Protein AF-A0A962MF70-F1 (afdb_monomer_lite)

Radius of gyration: 20.22 Å; chains: 1; bounding box: 45×41×58 Å

pLDDT: mean 82.37, std 22.18, range [30.98, 98.94]

Foldseek 3Di:
DEEEQAAFEAEEAEDQDQAKEKWKAFAPQQQLQWEFEADPNDTYTYGHPDDDPDGGHDDHYDDDDGAAWDDDDDRTDIDGPDPDDDDDDDDDDPPPDPDPTHTIYMHMYYHQQDEYEYESYHEEYEHEHHPHEYEHEYAYEEYEYAEEEHYEYEYQEYYEYEYAEYHEEYHYYYQYAYEYEYNEYDYQEEEYEAQEHDEYAAEYEYQEYEYEYQYEDEYEAAYYNDDYHYYYNYYDYYYYNVD

Structure (mmCIF, N/CA/C/O backbone):
data_AF-A0A962MF70-F1
#
_entry.id   AF-A0A962MF70-F1
#
loop_
_atom_site.group_PDB
_atom_site.id
_atom_site.type_symbol
_atom_site.label_atom_id
_atom_site.label_alt_id
_atom_site.label_comp_id
_atom_site.label_asym_id
_atom_site.label_entity_id
_atom_site.label_seq_id
_atom_site.pdbx_PDB_ins_code
_atom_site.Cartn_x
_atom_site.Cartn_y
_atom_site.Cartn_z
_atom_site.occupancy
_atom_site.B_iso_or_equiv
_atom_site.auth_seq_id
_atom_site.auth_comp_id
_atom_site.auth_asym_id
_atom_site.auth_atom_id
_atom_site.pdbx_PDB_model_num
ATOM 1 N N . MET A 1 1 ? 2.421 -11.131 -9.258 1.00 88.06 1 MET A N 1
ATOM 2 C CA . MET A 1 1 ? 3.303 -10.199 -9.990 1.00 88.06 1 MET A CA 1
ATOM 3 C C . MET A 1 1 ? 4.124 -9.417 -8.982 1.00 88.06 1 MET A C 1
ATOM 5 O O . MET A 1 1 ? 3.576 -9.076 -7.942 1.00 88.06 1 MET A O 1
ATOM 9 N N . SER A 1 2 ? 5.393 -9.151 -9.287 1.00 93.56 2 SER A N 1
ATOM 10 C CA . SER A 1 2 ? 6.289 -8.301 -8.496 1.00 93.56 2 SER A CA 1
ATOM 11 C C . SER A 1 2 ? 6.665 -7.044 -9.284 1.00 93.56 2 SER A C 1
ATOM 13 O O . SER A 1 2 ? 6.947 -7.127 -10.482 1.00 93.56 2 SER A O 1
ATOM 15 N N . ILE A 1 3 ? 6.672 -5.892 -8.618 1.00 96.06 3 ILE A N 1
ATOM 16 C CA . ILE A 1 3 ? 7.161 -4.610 -9.131 1.00 96.06 3 ILE A CA 1
ATOM 17 C C . ILE A 1 3 ? 8.194 -4.082 -8.131 1.00 96.06 3 ILE A C 1
ATOM 19 O O . ILE A 1 3 ? 7.903 -3.955 -6.942 1.00 96.06 3 ILE A O 1
ATOM 23 N N . GLU A 1 4 ? 9.413 -3.810 -8.588 1.00 95.25 4 GLU A N 1
ATOM 24 C CA . GLU A 1 4 ? 10.580 -3.607 -7.720 1.00 95.25 4 GLU A CA 1
ATOM 25 C C . GLU A 1 4 ? 11.368 -2.350 -8.108 1.00 95.25 4 GLU A C 1
ATOM 27 O O . GLU A 1 4 ? 11.887 -2.234 -9.219 1.00 95.25 4 GLU A O 1
ATOM 32 N N . ASN A 1 5 ? 11.485 -1.412 -7.165 1.00 94.88 5 ASN A N 1
ATOM 33 C CA . ASN A 1 5 ? 12.192 -0.131 -7.292 1.00 94.88 5 ASN A CA 1
ATOM 34 C C . ASN A 1 5 ? 11.743 0.751 -8.469 1.00 94.88 5 ASN A C 1
ATOM 36 O O . ASN A 1 5 ? 12.492 1.626 -8.898 1.00 94.88 5 ASN A O 1
ATOM 40 N N . PHE A 1 6 ? 10.533 0.532 -8.989 1.00 94.25 6 PHE A N 1
ATOM 41 C CA . PHE A 1 6 ? 9.983 1.321 -10.087 1.00 94.25 6 PHE A CA 1
ATOM 42 C C . PHE A 1 6 ? 9.919 2.809 -9.706 1.00 94.25 6 PHE A C 1
ATOM 44 O O . PHE A 1 6 ? 9.463 3.150 -8.611 1.00 94.25 6 PHE A O 1
ATOM 51 N N . SER A 1 7 ? 10.389 3.675 -10.605 1.00 94.06 7 SER A N 1
ATOM 52 C CA . SER A 1 7 ? 10.440 5.125 -10.416 1.00 94.06 7 SER A CA 1
ATOM 53 C C . SER A 1 7 ? 9.731 5.822 -11.573 1.00 94.06 7 SER A C 1
ATOM 55 O O . SER A 1 7 ? 10.259 5.829 -12.683 1.00 94.06 7 SER A O 1
ATOM 57 N N . GLY A 1 8 ? 8.554 6.394 -11.316 1.00 93.75 8 GLY A N 1
ATOM 58 C CA . GLY A 1 8 ? 7.718 7.032 -12.335 1.00 93.75 8 GLY A CA 1
ATOM 59 C C . GLY A 1 8 ? 6.221 6.902 -12.045 1.00 93.75 8 GLY A C 1
ATOM 60 O O . GLY A 1 8 ? 5.804 6.962 -10.887 1.00 93.75 8 GLY A O 1
ATOM 61 N N . GLU A 1 9 ? 5.422 6.716 -13.093 1.00 95.88 9 GLU A N 1
ATOM 62 C CA . GLU A 1 9 ? 3.969 6.550 -13.017 1.00 95.88 9 GLU A CA 1
ATOM 63 C C . GLU A 1 9 ? 3.545 5.093 -13.231 1.00 95.88 9 GLU A C 1
ATOM 65 O O . GLU A 1 9 ? 4.026 4.409 -14.133 1.00 95.88 9 GLU A O 1
ATOM 70 N N . LEU A 1 10 ? 2.631 4.603 -12.397 1.00 97.00 10 LEU A N 1
ATOM 71 C CA . LEU A 1 10 ? 2.193 3.211 -12.397 1.00 97.00 10 LEU A CA 1
ATOM 72 C C . LEU A 1 10 ? 0.662 3.124 -12.389 1.00 97.00 10 LEU A C 1
ATOM 74 O O . LEU A 1 10 ? 0.027 3.350 -11.361 1.00 97.00 10 LEU A O 1
ATOM 78 N N . LEU A 1 11 ? 0.061 2.742 -13.514 1.00 97.31 11 LEU A N 1
ATOM 79 C CA . LEU A 1 11 ? -1.372 2.475 -13.616 1.00 97.31 11 LEU A CA 1
ATOM 80 C C . LEU A 1 11 ? -1.618 0.965 -13.624 1.00 97.31 11 LEU A C 1
ATOM 82 O O . LEU A 1 11 ? -1.195 0.265 -14.539 1.00 97.31 11 LEU A O 1
ATOM 86 N N . ILE A 1 12 ? -2.342 0.450 -12.632 1.00 96.88 12 ILE A N 1
ATOM 87 C CA . ILE A 1 12 ? -2.757 -0.956 -12.574 1.00 96.88 12 ILE A CA 1
ATOM 88 C C . ILE A 1 12 ? -4.277 -1.023 -12.638 1.00 96.88 12 ILE A C 1
ATOM 90 O O . ILE A 1 12 ? -4.969 -0.484 -11.781 1.00 96.88 12 ILE A O 1
ATOM 94 N N . THR A 1 13 ? -4.808 -1.749 -13.613 1.00 94.88 13 THR A N 1
ATOM 95 C CA . THR A 1 13 ? -6.243 -2.017 -13.765 1.00 94.88 13 THR A CA 1
ATOM 96 C C . THR A 1 13 ? -6.539 -3.504 -13.585 1.00 94.88 13 THR A C 1
ATOM 98 O O . THR A 1 13 ? -5.671 -4.368 -13.758 1.00 94.88 13 THR A O 1
ATOM 101 N N . SER A 1 14 ? -7.773 -3.826 -13.200 1.00 89.50 14 SER A N 1
ATOM 102 C CA . SER A 1 14 ? -8.272 -5.199 -13.210 1.00 89.50 14 SER A CA 1
ATOM 103 C C . SER A 1 14 ? -8.779 -5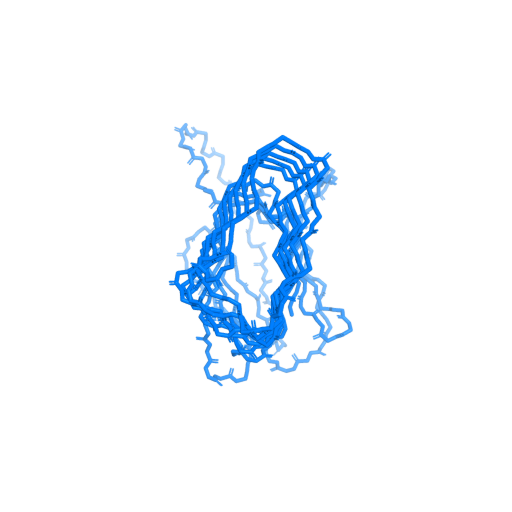.574 -14.607 1.00 89.50 14 SER A C 1
ATOM 105 O O . SER A 1 14 ? -9.400 -4.762 -15.287 1.00 89.50 14 SER A O 1
ATOM 107 N N . GLN A 1 15 ? -8.539 -6.816 -15.032 1.00 79.44 15 GLN A N 1
ATOM 108 C CA . GLN A 1 15 ? -9.203 -7.410 -16.200 1.00 79.44 15 GLN A CA 1
ATOM 109 C C . GLN A 1 15 ? -9.849 -8.758 -15.833 1.00 79.44 15 GLN A C 1
ATOM 111 O O . GLN A 1 15 ? -9.347 -9.430 -14.925 1.00 79.44 15 GLN A O 1
ATOM 116 N N . PRO A 1 16 ? -10.954 -9.157 -16.495 1.00 73.06 16 PRO A N 1
ATOM 117 C CA . PRO A 1 16 ? -11.577 -10.465 -16.286 1.00 73.06 16 PRO A CA 1
ATOM 118 C C . PRO A 1 16 ? -10.796 -11.600 -16.968 1.00 73.06 16 PRO A C 1
ATOM 120 O O . PRO A 1 16 ? -10.804 -12.726 -16.480 1.00 73.06 16 PRO A O 1
ATOM 123 N N . GLU A 1 17 ? -10.100 -11.293 -18.066 1.00 72.00 17 GLU A N 1
ATOM 124 C CA . GLU A 1 17 ? -9.380 -12.268 -18.889 1.00 72.00 17 GLU A CA 1
ATOM 125 C C . GLU A 1 17 ? -8.141 -12.864 -18.191 1.00 72.00 17 GLU A C 1
ATOM 127 O O . GLU A 1 17 ? -7.423 -12.153 -17.472 1.00 72.00 17 GLU A O 1
ATOM 132 N N . PRO A 1 18 ? -7.815 -14.147 -18.443 1.00 63.69 18 PRO A N 1
ATOM 133 C CA . PRO A 1 18 ? -6.605 -14.774 -17.935 1.00 63.69 18 PRO A CA 1
ATOM 134 C C . PRO A 1 18 ? -5.365 -14.257 -18.677 1.00 63.69 18 PRO A C 1
ATOM 136 O O . PRO A 1 18 ? -5.016 -14.710 -19.765 1.00 63.69 18 PRO A O 1
ATOM 139 N N . GLY A 1 19 ? -4.645 -13.328 -18.053 1.00 70.88 19 GLY A N 1
ATOM 140 C CA . GLY A 1 19 ? -3.320 -12.922 -18.511 1.00 70.88 19 GLY A CA 1
ATOM 141 C C . GLY A 1 19 ? -2.836 -11.620 -17.901 1.00 70.88 19 GLY A C 1
ATOM 142 O O . GLY A 1 19 ? -3.568 -10.937 -17.188 1.00 70.88 19 GLY A O 1
ATOM 143 N N . ILE A 1 20 ? -1.587 -11.271 -18.192 1.00 79.50 20 ILE A N 1
ATOM 144 C CA . ILE A 1 20 ? -0.999 -9.979 -17.835 1.00 79.50 20 ILE A CA 1
ATOM 145 C C . ILE A 1 20 ? -0.746 -9.207 -19.125 1.00 79.50 20 ILE A C 1
ATOM 147 O O . ILE A 1 20 ? -0.134 -9.735 -20.055 1.00 79.50 20 ILE A O 1
ATOM 151 N N . ARG A 1 21 ? -1.206 -7.956 -19.167 1.00 77.12 21 ARG A N 1
ATOM 152 C CA . ARG A 1 21 ? -0.827 -6.981 -20.198 1.00 77.12 21 ARG A CA 1
ATOM 153 C C . ARG A 1 21 ? 0.052 -5.926 -19.540 1.00 77.12 21 ARG A C 1
ATOM 155 O O . ARG A 1 21 ? -0.249 -5.505 -18.424 1.00 77.12 21 ARG A O 1
ATOM 162 N N . LEU A 1 22 ? 1.113 -5.524 -20.231 1.00 79.94 22 LEU A N 1
ATOM 163 C CA . LEU A 1 22 ? 2.048 -4.484 -19.812 1.00 79.94 22 LEU A CA 1
ATOM 164 C C . LEU A 1 22 ? 2.359 -3.587 -21.015 1.00 79.94 22 LEU A C 1
ATOM 166 O O . LEU A 1 22 ? 2.759 -4.082 -22.071 1.00 79.94 22 LEU A O 1
ATOM 170 N N . LYS A 1 23 ? 2.203 -2.279 -20.831 1.00 77.00 23 LYS A N 1
ATOM 171 C CA . LYS A 1 23 ? 2.704 -1.221 -21.711 1.00 77.00 23 LYS A CA 1
ATOM 172 C C . LYS A 1 23 ? 3.677 -0.368 -20.897 1.00 77.00 23 LYS A C 1
ATOM 174 O O . LYS A 1 23 ? 3.419 -0.080 -19.731 1.00 77.00 23 LYS A O 1
ATOM 179 N N . LEU A 1 24 ? 4.799 -0.007 -21.511 1.00 77.12 24 LEU A N 1
ATOM 180 C CA . LEU A 1 24 ? 5.844 0.823 -20.918 1.00 77.12 24 LEU A CA 1
ATOM 181 C C . LEU A 1 24 ? 6.135 1.981 -21.863 1.00 77.12 24 LEU A C 1
ATOM 183 O O . LEU A 1 24 ? 6.379 1.743 -23.043 1.00 77.12 24 LEU A O 1
ATOM 187 N N . THR A 1 25 ? 6.145 3.203 -21.346 1.00 74.88 25 THR A N 1
ATOM 188 C CA . THR A 1 25 ? 6.426 4.421 -22.115 1.00 74.88 25 THR A CA 1
ATOM 189 C C . THR A 1 25 ? 7.437 5.266 -21.347 1.00 74.88 25 THR A C 1
ATOM 191 O O . THR A 1 25 ? 7.315 5.426 -20.139 1.00 74.88 25 THR A O 1
ATOM 194 N N . GLY A 1 26 ? 8.463 5.770 -22.028 1.00 69.88 26 GLY A N 1
ATOM 195 C CA . GLY A 1 26 ? 9.535 6.564 -21.428 1.00 69.88 26 GLY A CA 1
ATOM 196 C C . GLY A 1 26 ? 10.730 6.673 -22.372 1.00 69.88 26 GLY A C 1
ATOM 197 O O . GLY A 1 26 ? 10.753 6.050 -23.434 1.00 69.88 26 GLY A O 1
ATOM 198 N N . SER A 1 27 ? 11.745 7.444 -21.989 1.00 68.81 27 SER A N 1
ATOM 199 C CA . SER A 1 27 ? 12.993 7.534 -22.752 1.00 68.81 27 SER A CA 1
ATOM 200 C C . SER A 1 27 ? 13.687 6.172 -22.859 1.00 68.81 27 SER A C 1
ATOM 202 O O . SER A 1 27 ? 13.629 5.343 -21.945 1.00 68.81 27 SER A O 1
ATOM 204 N N . LYS A 1 28 ? 14.447 5.972 -23.944 1.00 63.72 28 LYS A N 1
ATOM 205 C CA . LYS A 1 28 ? 15.257 4.762 -24.147 1.00 63.72 28 LYS A CA 1
ATOM 206 C C . LYS A 1 28 ? 16.103 4.409 -22.915 1.00 63.72 28 LYS A C 1
ATOM 208 O O . LYS A 1 28 ? 16.149 3.249 -22.533 1.00 63.72 28 LYS A O 1
ATOM 213 N N . ARG A 1 29 ? 16.713 5.403 -22.258 1.00 66.12 29 ARG A N 1
ATOM 214 C CA . ARG A 1 29 ? 17.541 5.203 -21.057 1.00 66.12 29 ARG A CA 1
ATOM 215 C C . ARG A 1 29 ? 16.745 4.580 -19.903 1.00 66.12 29 ARG A C 1
ATOM 217 O O . ARG A 1 29 ? 17.220 3.628 -19.301 1.00 66.12 29 ARG A O 1
ATOM 224 N N . GLN A 1 30 ? 15.534 5.078 -19.632 1.00 72.94 30 GLN A N 1
ATOM 225 C CA . GLN A 1 30 ? 14.655 4.515 -18.598 1.00 72.94 30 GLN A CA 1
ATOM 226 C C . GLN A 1 30 ? 14.202 3.086 -18.952 1.00 72.94 30 GLN A C 1
ATOM 228 O O . GLN A 1 30 ? 14.078 2.257 -18.056 1.00 72.94 30 GLN A O 1
ATOM 233 N N . LEU A 1 31 ? 13.976 2.787 -20.238 1.00 73.81 31 LEU A N 1
ATOM 234 C CA . LEU A 1 31 ? 13.581 1.452 -20.713 1.00 73.81 31 LEU A CA 1
ATOM 235 C C . LEU A 1 31 ? 14.749 0.444 -20.739 1.00 73.81 31 LEU A C 1
ATOM 237 O O . LEU A 1 31 ? 14.541 -0.739 -20.468 1.00 73.81 31 LEU A O 1
ATOM 241 N N . ASP A 1 32 ? 15.974 0.887 -21.033 1.00 67.50 32 ASP A N 1
ATOM 242 C CA . ASP A 1 32 ? 17.194 0.066 -20.961 1.00 67.50 32 ASP A CA 1
ATOM 243 C C . ASP A 1 32 ? 17.538 -0.329 -19.513 1.00 67.50 32 ASP A C 1
ATOM 245 O O . ASP A 1 32 ? 18.072 -1.414 -19.280 1.00 67.50 32 ASP A O 1
ATOM 249 N N . ASP A 1 33 ? 17.184 0.518 -18.541 1.00 74.50 33 ASP A N 1
ATOM 250 C CA . ASP A 1 33 ? 17.391 0.283 -17.108 1.00 74.50 33 ASP A CA 1
ATOM 251 C C . ASP A 1 33 ? 16.294 -0.630 -16.478 1.00 74.50 33 ASP A C 1
ATOM 253 O O . ASP A 1 33 ? 16.304 -0.866 -15.266 1.00 74.50 33 ASP A O 1
ATOM 257 N N . LEU A 1 34 ? 15.356 -1.186 -17.268 1.00 75.69 34 LEU A N 1
ATOM 258 C CA . LEU A 1 34 ? 14.336 -2.149 -16.814 1.00 75.69 34 LEU A CA 1
ATOM 259 C C . LEU A 1 34 ? 14.719 -3.618 -17.081 1.00 75.69 34 LEU A C 1
ATOM 261 O O . LEU A 1 34 ? 14.954 -4.038 -18.215 1.00 75.69 34 LEU A O 1
ATOM 265 N N . ASP A 1 35 ? 14.648 -4.438 -16.031 1.00 75.69 35 ASP A N 1
ATOM 266 C CA . ASP A 1 35 ? 14.603 -5.898 -16.116 1.00 75.69 35 ASP A CA 1
ATOM 267 C C . ASP A 1 35 ? 13.143 -6.378 -16.101 1.00 75.69 35 ASP A C 1
ATOM 269 O O . ASP A 1 35 ? 12.397 -6.110 -15.152 1.00 75.69 35 ASP A O 1
ATOM 273 N N . ILE A 1 36 ? 12.753 -7.171 -17.103 1.00 77.19 36 ILE A N 1
ATOM 274 C CA . ILE A 1 36 ? 11.454 -7.858 -17.141 1.00 77.19 36 ILE A CA 1
ATOM 275 C C . ILE A 1 36 ? 11.725 -9.357 -17.212 1.00 77.19 36 ILE A C 1
ATOM 277 O O . ILE A 1 36 ? 12.242 -9.860 -18.210 1.00 77.19 36 ILE A O 1
ATOM 281 N N . THR A 1 37 ? 11.419 -10.087 -16.136 1.00 69.69 37 THR A N 1
ATOM 282 C CA . THR A 1 37 ? 11.734 -11.525 -16.050 1.00 69.69 37 THR A CA 1
ATOM 283 C C . THR A 1 37 ? 10.602 -12.316 -15.415 1.00 69.69 37 THR A C 1
ATOM 285 O O . THR A 1 37 ? 9.934 -11.822 -14.512 1.00 69.69 37 THR A O 1
ATOM 288 N N . THR A 1 38 ? 10.406 -13.562 -15.849 1.00 70.94 38 THR A N 1
ATOM 289 C CA . THR A 1 38 ? 9.501 -14.500 -15.164 1.00 70.94 38 THR A CA 1
ATOM 290 C C . THR A 1 38 ? 10.323 -15.485 -14.341 1.00 70.94 38 THR A C 1
ATOM 292 O O . THR A 1 38 ? 11.246 -16.104 -14.867 1.00 70.94 38 THR A O 1
ATOM 295 N N . ARG A 1 39 ? 10.011 -15.625 -13.048 1.00 68.50 39 ARG A N 1
ATOM 296 C CA . ARG A 1 39 ? 10.687 -16.541 -12.115 1.00 68.50 39 ARG A CA 1
ATOM 297 C C . ARG A 1 39 ? 9.641 -17.191 -11.218 1.00 68.50 39 ARG A C 1
ATOM 299 O O . ARG A 1 39 ? 8.782 -16.496 -10.694 1.00 68.50 39 ARG A O 1
ATOM 306 N N . ASN A 1 40 ? 9.687 -18.513 -11.051 1.00 72.38 40 ASN A N 1
ATOM 307 C CA . ASN A 1 40 ? 8.765 -19.267 -10.183 1.00 72.38 40 ASN A CA 1
ATOM 308 C C . ASN A 1 40 ? 7.267 -18.944 -10.422 1.00 72.38 40 ASN A C 1
ATOM 310 O O . ASN A 1 40 ? 6.492 -18.824 -9.478 1.00 72.38 40 ASN A O 1
ATOM 314 N N . GLY A 1 41 ? 6.861 -18.741 -11.683 1.00 69.88 41 GLY A N 1
ATOM 315 C CA . GLY A 1 41 ? 5.487 -18.359 -12.053 1.00 69.88 41 GLY A CA 1
ATOM 316 C C . GLY A 1 41 ? 5.110 -16.892 -11.786 1.00 69.88 41 GLY A C 1
ATOM 317 O O . GLY A 1 41 ? 3.984 -16.487 -12.068 1.00 69.88 41 GLY A O 1
ATOM 318 N N . VAL A 1 42 ? 6.034 -16.072 -11.281 1.00 76.00 42 VAL A N 1
ATOM 319 C CA . VAL A 1 42 ? 5.843 -14.639 -11.030 1.00 76.00 42 VAL A CA 1
ATOM 320 C C . VAL A 1 42 ? 6.517 -13.826 -12.133 1.00 76.00 42 VAL A C 1
ATOM 322 O O . VAL A 1 42 ? 7.710 -13.975 -12.386 1.00 76.00 42 VAL A O 1
ATOM 325 N N . LEU A 1 43 ? 5.763 -12.926 -12.771 1.00 82.12 43 LEU A N 1
ATOM 326 C CA . LEU A 1 43 ? 6.333 -11.844 -13.575 1.00 82.12 43 LEU A CA 1
ATOM 327 C C . LEU A 1 43 ? 6.910 -10.771 -12.641 1.00 82.12 43 LEU A C 1
ATOM 329 O O . LEU A 1 43 ? 6.187 -10.273 -11.773 1.00 82.12 43 LEU A O 1
ATOM 333 N N . HIS A 1 44 ? 8.178 -10.419 -12.840 1.00 82.88 44 HIS A N 1
ATOM 334 C CA . HIS A 1 44 ? 8.890 -9.330 -12.173 1.00 82.88 44 HIS A CA 1
ATOM 335 C C . HIS A 1 44 ? 9.141 -8.190 -13.165 1.00 82.88 44 HIS A C 1
ATOM 337 O O . HIS A 1 44 ? 9.719 -8.423 -14.229 1.00 82.88 44 HIS A O 1
ATOM 343 N N . LEU A 1 45 ? 8.757 -6.970 -12.785 1.00 87.88 45 LEU A N 1
ATOM 344 C CA . LEU A 1 45 ? 9.163 -5.710 -13.412 1.00 87.88 45 LEU A CA 1
ATOM 345 C C . LEU A 1 45 ? 10.085 -4.978 -12.431 1.00 87.88 45 LEU A C 1
ATOM 347 O O . LEU A 1 45 ? 9.638 -4.591 -11.351 1.00 87.88 45 LEU A O 1
ATOM 351 N N . ARG A 1 46 ? 11.363 -4.800 -12.770 1.00 86.56 46 ARG A N 1
ATOM 352 C CA . ARG A 1 46 ? 12.362 -4.249 -11.845 1.00 86.56 46 ARG A CA 1
ATOM 353 C C . ARG A 1 46 ? 13.219 -3.176 -12.499 1.00 86.56 46 ARG A C 1
ATOM 355 O O . ARG A 1 46 ? 13.792 -3.414 -13.554 1.00 86.56 46 ARG A O 1
ATOM 362 N N . MET A 1 47 ? 13.389 -2.041 -11.827 1.00 85.19 47 MET A N 1
ATOM 363 C CA . MET A 1 47 ? 14.362 -1.022 -12.232 1.00 85.19 47 MET A CA 1
ATOM 364 C C . MET A 1 47 ? 15.754 -1.344 -11.670 1.00 85.19 47 MET A C 1
ATOM 366 O O . MET A 1 47 ? 15.913 -1.578 -10.466 1.00 85.19 47 MET A O 1
ATOM 370 N N . GLN A 1 48 ? 16.771 -1.359 -12.531 1.00 78.06 48 GLN A N 1
ATOM 371 C CA . GLN A 1 48 ? 18.164 -1.552 -12.139 1.00 78.06 48 GLN A CA 1
ATOM 372 C C . GLN A 1 48 ? 18.670 -0.324 -11.364 1.00 78.06 48 GLN A C 1
ATOM 374 O O . GLN A 1 48 ? 18.556 0.806 -11.821 1.00 78.06 48 GLN A O 1
ATOM 379 N N . GLN A 1 49 ? 19.245 -0.537 -10.176 1.00 66.06 49 GLN A N 1
ATOM 380 C CA . GLN A 1 49 ? 19.762 0.553 -9.327 1.00 66.06 49 GLN A CA 1
ATOM 381 C C . GLN A 1 49 ? 21.200 0.982 -9.680 1.00 66.06 49 GLN A C 1
ATOM 383 O O . GLN A 1 49 ? 21.650 2.015 -9.207 1.00 66.06 49 GLN A O 1
ATOM 388 N N . ASN A 1 50 ? 21.916 0.187 -10.483 1.00 62.34 50 ASN A N 1
ATOM 389 C CA . ASN A 1 50 ? 23.260 0.470 -10.999 1.00 62.34 50 ASN A CA 1
ATOM 390 C C . ASN A 1 50 ? 23.411 -0.204 -12.379 1.00 62.34 50 ASN A C 1
ATOM 392 O O . ASN A 1 50 ? 23.987 -1.294 -12.465 1.00 62.34 50 ASN A O 1
ATOM 396 N N . PRO A 1 51 ? 22.849 0.376 -13.454 1.00 54.72 51 PRO A N 1
ATOM 397 C CA . PRO A 1 51 ? 23.088 -0.111 -14.807 1.00 54.72 51 PRO A CA 1
ATOM 398 C C . PRO A 1 51 ? 24.574 0.056 -15.150 1.00 54.72 51 PRO A C 1
ATOM 400 O O . PRO A 1 51 ? 25.152 1.131 -14.982 1.00 54.72 51 PRO A O 1
ATOM 403 N N . GLY A 1 52 ? 25.211 -1.025 -15.603 1.00 53.62 52 GLY A N 1
ATOM 404 C CA . GLY A 1 52 ? 26.614 -0.992 -16.022 1.00 53.62 52 GLY A CA 1
ATOM 405 C C . GLY A 1 52 ? 26.830 -0.166 -17.296 1.00 53.62 52 GLY A C 1
ATOM 406 O O . GLY A 1 52 ? 25.889 0.312 -17.925 1.00 53.62 52 GLY A O 1
ATOM 407 N N . THR A 1 53 ? 28.085 -0.056 -17.735 1.00 50.00 53 THR A N 1
ATOM 408 C CA . THR A 1 53 ? 28.456 0.683 -18.961 1.00 50.00 53 THR A CA 1
ATOM 409 C C . THR A 1 53 ? 27.824 0.126 -20.243 1.00 50.00 53 THR A C 1
ATOM 411 O O . THR A 1 53 ? 27.752 0.835 -21.242 1.00 50.00 53 THR A O 1
ATOM 414 N N . SER A 1 54 ? 27.336 -1.118 -20.217 1.00 49.69 54 SER A N 1
ATOM 415 C CA . SER A 1 54 ? 26.530 -1.719 -21.281 1.00 49.69 54 SER A CA 1
ATOM 416 C C . SER A 1 54 ? 25.057 -1.760 -20.865 1.00 49.69 54 SER A C 1
ATOM 418 O O . SER A 1 54 ? 24.632 -2.639 -20.109 1.00 49.69 54 SER A O 1
ATOM 420 N N . ARG A 1 55 ? 24.298 -0.772 -21.353 1.00 52.28 55 ARG A N 1
ATOM 421 C CA . ARG A 1 55 ? 22.844 -0.658 -21.201 1.00 52.28 55 ARG A CA 1
ATOM 422 C C . ARG A 1 55 ? 22.135 -1.384 -22.341 1.00 52.28 55 ARG A C 1
ATOM 424 O O . ARG A 1 55 ? 22.384 -1.105 -23.510 1.00 52.28 55 ARG A O 1
ATOM 431 N N . SER A 1 56 ? 21.267 -2.318 -21.979 1.00 51.94 56 SER A N 1
ATOM 432 C CA . SER A 1 56 ? 20.370 -3.032 -22.884 1.00 51.94 56 SER A CA 1
ATOM 433 C C . SER A 1 56 ? 19.241 -3.600 -22.036 1.00 51.94 56 SER A C 1
ATOM 435 O O . SER A 1 56 ? 19.528 -4.321 -21.075 1.00 51.94 56 SER A O 1
ATOM 437 N N . THR A 1 57 ? 17.983 -3.308 -22.387 1.00 49.41 57 THR A N 1
ATOM 438 C CA . THR A 1 57 ? 16.816 -3.932 -21.741 1.00 49.41 57 THR A CA 1
ATOM 439 C C . THR A 1 57 ? 16.975 -5.456 -21.736 1.00 49.41 57 THR A C 1
ATOM 441 O O . THR A 1 57 ? 17.011 -6.097 -22.790 1.00 49.41 57 THR A O 1
ATOM 444 N N . ARG A 1 58 ? 17.046 -6.070 -20.549 1.00 48.47 58 ARG A N 1
ATOM 445 C CA . ARG A 1 58 ? 17.169 -7.528 -20.410 1.00 48.47 58 ARG A CA 1
ATOM 446 C C . ARG A 1 58 ? 15.805 -8.158 -20.175 1.00 48.47 58 ARG A C 1
ATOM 448 O O . ARG A 1 58 ? 15.326 -8.242 -19.043 1.00 48.47 58 ARG A O 1
ATOM 455 N N . ILE A 1 59 ? 15.207 -8.666 -21.251 1.00 50.62 59 ILE A N 1
ATOM 456 C CA . ILE A 1 59 ? 14.035 -9.537 -21.155 1.00 50.62 59 ILE A CA 1
ATOM 457 C C . ILE A 1 59 ? 14.474 -11.005 -21.117 1.00 50.62 59 ILE A C 1
ATOM 459 O O . ILE A 1 59 ? 14.682 -11.636 -22.151 1.00 50.62 59 ILE A O 1
ATOM 463 N N . ASN A 1 60 ? 14.542 -11.573 -19.912 1.00 42.72 60 ASN A N 1
ATOM 464 C CA . ASN A 1 60 ? 14.748 -13.010 -19.719 1.00 42.72 60 ASN A CA 1
ATOM 465 C C . ASN A 1 60 ? 13.397 -13.671 -19.420 1.00 42.72 60 ASN A C 1
ATOM 467 O O . ASN A 1 60 ? 12.981 -13.762 -18.260 1.00 42.72 60 ASN A O 1
ATOM 471 N N . THR A 1 61 ? 12.705 -14.125 -20.468 1.00 43.72 61 THR A N 1
ATOM 472 C CA . THR A 1 61 ? 11.414 -14.814 -20.330 1.00 43.72 61 THR A CA 1
ATOM 473 C C . THR A 1 61 ? 11.541 -16.311 -20.580 1.00 43.72 61 THR A C 1
ATOM 475 O O . THR A 1 61 ? 11.974 -16.731 -21.649 1.00 43.72 61 THR A O 1
ATOM 478 N N . LEU A 1 62 ? 11.084 -17.106 -19.611 1.00 37.62 62 LEU A N 1
ATOM 479 C CA . LEU A 1 62 ? 10.831 -18.536 -19.760 1.00 37.62 62 LEU A CA 1
ATOM 480 C C . LEU A 1 62 ? 9.331 -18.814 -19.566 1.00 37.62 62 LEU A C 1
ATOM 482 O O . LEU A 1 62 ? 8.673 -18.222 -18.714 1.00 37.62 62 LEU A O 1
ATOM 486 N N . THR A 1 63 ? 8.827 -19.683 -20.435 1.00 40.75 63 THR A N 1
ATOM 487 C CA . THR A 1 63 ? 7.433 -20.051 -20.743 1.00 40.75 63 THR A CA 1
ATOM 488 C C . THR A 1 63 ? 6.404 -20.055 -19.599 1.00 40.75 63 THR A C 1
ATOM 490 O O . THR A 1 63 ? 6.496 -20.882 -18.693 1.00 40.75 63 THR A O 1
ATOM 493 N N . ASN A 1 64 ? 5.318 -19.281 -19.757 1.00 35.69 64 ASN A N 1
ATOM 494 C CA . ASN A 1 64 ? 3.944 -19.794 -19.607 1.00 35.69 64 ASN A CA 1
ATOM 495 C C . ASN A 1 64 ? 2.925 -18.902 -20.360 1.00 35.69 64 ASN A C 1
ATOM 497 O O . ASN A 1 64 ? 3.162 -17.710 -20.547 1.00 35.69 64 ASN A O 1
ATOM 501 N N . SER A 1 65 ? 1.804 -19.476 -20.800 1.00 37.25 65 SER A N 1
ATOM 502 C CA . SER A 1 65 ? 1.047 -19.071 -22.005 1.00 37.25 65 SER A CA 1
ATOM 503 C C . SER A 1 65 ? 0.282 -17.731 -22.000 1.00 37.25 65 SER A C 1
ATOM 505 O O . SER A 1 65 ? -0.465 -17.480 -22.945 1.00 37.25 65 SER A O 1
ATOM 507 N N . SER A 1 66 ? 0.402 -16.877 -20.978 1.00 43.75 66 SER A N 1
ATOM 508 C CA . SER A 1 66 ? -0.606 -15.839 -20.661 1.00 43.75 66 SER A CA 1
ATOM 509 C C . SER A 1 66 ? -0.110 -14.381 -20.709 1.00 43.75 66 SER A C 1
ATOM 511 O O . SER A 1 66 ? -0.653 -13.529 -19.999 1.00 43.75 66 SER A O 1
ATOM 513 N N . VAL A 1 67 ? 0.924 -14.064 -21.501 1.00 44.25 67 VAL A N 1
ATOM 514 C CA . VAL A 1 67 ? 1.528 -12.715 -21.529 1.00 44.25 67 VAL A CA 1
ATOM 515 C C . VAL A 1 67 ? 1.531 -12.107 -22.939 1.00 44.25 67 VAL A C 1
ATOM 517 O O . VAL A 1 67 ? 2.430 -12.318 -23.751 1.00 44.25 67 VAL A O 1
ATOM 520 N N . MET A 1 68 ? 0.507 -11.298 -23.218 1.00 41.22 68 MET A N 1
ATOM 521 C CA . MET A 1 68 ? 0.373 -10.536 -24.464 1.00 41.22 68 MET A CA 1
ATOM 522 C C . MET A 1 68 ? 0.965 -9.127 -24.331 1.00 41.22 68 MET A C 1
ATOM 524 O O . MET A 1 68 ? 0.845 -8.479 -23.292 1.00 41.22 68 MET A O 1
ATOM 528 N N . ALA A 1 69 ? 1.518 -8.621 -25.429 1.00 45.50 69 ALA A N 1
ATOM 529 C CA . ALA A 1 69 ? 1.933 -7.233 -25.606 1.00 45.50 69 ALA A CA 1
ATOM 530 C C . ALA A 1 69 ? 1.688 -6.804 -27.063 1.00 45.50 69 ALA A C 1
ATOM 532 O O . ALA A 1 69 ? 1.435 -7.650 -27.917 1.00 45.50 69 ALA A O 1
ATOM 533 N N . PHE A 1 70 ? 1.754 -5.502 -27.336 1.00 37.66 70 PHE A N 1
ATOM 534 C CA . PHE A 1 70 ? 1.331 -4.894 -28.604 1.00 37.66 70 PHE A CA 1
ATOM 535 C C . PHE A 1 70 ? 2.220 -3.702 -28.916 1.00 37.66 70 PHE A C 1
ATOM 537 O O . PHE A 1 70 ? 2.285 -2.833 -28.062 1.00 37.66 70 PHE A O 1
ATOM 544 N N . ALA A 1 71 ? 2.856 -3.623 -30.087 1.00 35.72 71 ALA A N 1
ATOM 545 C CA . ALA A 1 71 ? 3.643 -2.448 -30.471 1.00 35.72 71 ALA A CA 1
ATOM 546 C C . ALA A 1 71 ? 2.829 -1.426 -31.282 1.00 35.72 71 ALA A C 1
ATOM 548 O O . ALA A 1 71 ? 2.082 -1.814 -32.179 1.00 35.72 71 ALA A O 1
ATOM 549 N N . SER A 1 72 ? 3.018 -0.129 -31.012 1.00 32.44 72 SER A N 1
ATOM 550 C CA . SER A 1 72 ? 2.515 0.971 -31.851 1.00 32.44 72 SER A CA 1
ATOM 551 C C . SER A 1 72 ? 3.577 2.057 -32.055 1.00 32.44 72 SER A C 1
ATOM 553 O O . SER A 1 72 ? 4.337 2.356 -31.139 1.00 32.44 72 SER A O 1
ATOM 555 N N . ASN A 1 73 ? 3.621 2.644 -33.255 1.00 30.98 73 ASN A N 1
ATOM 556 C CA . ASN A 1 73 ? 4.672 3.576 -33.683 1.00 30.98 73 ASN A CA 1
ATOM 557 C C . ASN A 1 73 ? 4.785 4.838 -32.808 1.00 30.98 73 ASN A C 1
ATOM 559 O O . ASN A 1 73 ? 3.799 5.540 -32.599 1.00 30.98 73 ASN A O 1
ATOM 563 N N . GLY A 1 74 ? 6.023 5.168 -32.420 1.00 35.50 74 GLY A N 1
ATOM 564 C CA . GLY A 1 74 ? 6.394 6.389 -31.693 1.00 35.50 74 GLY A CA 1
ATOM 565 C C . GLY A 1 74 ? 6.988 6.085 -30.316 1.00 35.50 74 GLY A C 1
ATOM 566 O O . GLY A 1 74 ? 6.253 5.734 -29.401 1.00 35.50 74 GLY A O 1
ATOM 567 N N . SER A 1 75 ? 8.317 6.205 -30.184 1.00 40.09 75 SER A N 1
ATOM 568 C CA . SER A 1 75 ? 9.122 6.151 -28.938 1.00 40.09 75 SER A CA 1
ATOM 569 C C . SER A 1 75 ? 8.835 5.035 -27.912 1.00 40.09 75 SER A C 1
ATOM 571 O O . SER A 1 75 ? 9.311 5.117 -26.782 1.00 40.09 75 SER A O 1
ATOM 573 N N . THR A 1 76 ? 8.095 3.983 -28.274 1.00 39.75 76 THR A N 1
ATOM 574 C CA . THR A 1 76 ? 7.550 3.003 -27.322 1.00 39.75 76 THR A CA 1
ATOM 575 C C . THR A 1 76 ? 7.950 1.575 -27.704 1.00 39.75 76 THR A C 1
ATOM 577 O O . THR A 1 76 ? 7.690 1.122 -28.819 1.00 39.75 76 THR A O 1
ATOM 580 N N . THR A 1 77 ? 8.567 0.845 -26.769 1.00 40.94 77 THR A N 1
ATOM 581 C CA . THR A 1 77 ? 8.952 -0.571 -26.927 1.00 40.94 77 THR A CA 1
ATOM 582 C C . THR A 1 77 ? 7.899 -1.478 -26.288 1.00 40.94 77 THR A C 1
ATOM 584 O O . THR A 1 77 ? 7.421 -1.196 -25.192 1.00 40.94 77 THR A O 1
ATOM 587 N N . HIS A 1 78 ? 7.563 -2.603 -26.926 1.00 40.88 78 HIS A N 1
ATOM 588 C CA . HIS A 1 78 ? 6.562 -3.553 -26.422 1.00 40.88 78 HIS A CA 1
ATOM 589 C C . HIS A 1 78 ? 6.976 -5.026 -26.688 1.00 40.88 78 HIS A C 1
ATOM 591 O O . HIS A 1 78 ? 7.816 -5.255 -27.545 1.00 40.88 78 HIS A O 1
ATOM 597 N N . LEU A 1 79 ? 6.386 -5.990 -25.949 1.00 45.31 79 LEU A N 1
ATOM 598 C CA . LEU A 1 79 ? 6.771 -7.419 -25.731 1.00 45.31 79 LEU A CA 1
ATOM 599 C C . LEU A 1 79 ? 7.256 -8.275 -26.934 1.00 45.31 79 LEU A C 1
ATOM 601 O O . LEU A 1 79 ? 8.333 -8.036 -27.448 1.00 45.31 79 LEU A O 1
ATOM 605 N N . ILE A 1 80 ? 6.663 -9.408 -27.344 1.00 43.94 80 ILE A N 1
ATOM 606 C CA . ILE A 1 80 ? 5.470 -10.188 -26.933 1.00 43.94 80 ILE A CA 1
ATOM 607 C C . ILE A 1 80 ? 5.937 -11.573 -26.424 1.00 43.94 80 ILE A C 1
ATOM 609 O O . ILE A 1 80 ? 6.995 -12.051 -26.832 1.00 43.94 80 ILE A O 1
ATOM 613 N N . ILE A 1 81 ? 5.168 -12.265 -25.572 1.00 42.88 81 ILE A N 1
ATOM 614 C CA . ILE A 1 81 ? 5.534 -13.593 -25.043 1.00 42.88 81 ILE A CA 1
ATOM 615 C C . ILE A 1 81 ? 4.543 -14.662 -25.532 1.00 42.88 81 ILE A C 1
ATOM 617 O O . ILE A 1 81 ? 3.528 -14.919 -24.897 1.00 42.88 81 ILE A O 1
ATOM 621 N N . ASN A 1 82 ? 4.855 -15.255 -26.692 1.00 35.94 82 ASN A N 1
ATOM 622 C CA . ASN A 1 82 ? 4.442 -16.595 -27.164 1.00 35.94 82 ASN A CA 1
ATOM 623 C C . ASN A 1 82 ? 5.024 -16.854 -28.580 1.00 35.94 82 ASN A C 1
ATOM 625 O O . ASN A 1 82 ? 4.300 -17.094 -29.540 1.00 35.94 82 ASN A O 1
ATOM 629 N N . GLY A 1 83 ? 6.354 -16.777 -28.732 1.00 32.03 83 GLY A N 1
ATOM 630 C CA . GLY A 1 83 ? 7.049 -17.307 -29.920 1.00 32.03 83 GLY A CA 1
ATOM 631 C C . GLY A 1 83 ? 7.448 -16.333 -31.040 1.00 32.03 83 GLY A C 1
ATOM 632 O O . GLY A 1 83 ? 8.065 -16.784 -32.001 1.00 32.03 83 GLY A O 1
ATOM 633 N N . GLN A 1 84 ? 7.192 -15.022 -30.934 1.00 32.28 84 GLN A N 1
ATOM 634 C CA . GLN A 1 84 ? 7.761 -14.028 -31.863 1.00 32.28 84 GLN A CA 1
ATOM 635 C C . GLN A 1 84 ? 8.562 -12.936 -31.144 1.00 32.28 84 GLN A C 1
ATOM 637 O O . GLN A 1 84 ? 8.113 -12.327 -30.176 1.00 32.28 84 GLN A O 1
ATOM 642 N N . LYS A 1 85 ? 9.780 -12.720 -31.650 1.00 34.75 85 LYS A N 1
ATOM 643 C CA . LYS A 1 85 ? 10.776 -11.751 -31.183 1.00 34.75 85 LYS A CA 1
ATOM 644 C C . LYS A 1 85 ? 10.369 -10.334 -31.594 1.00 34.75 85 LYS A C 1
ATOM 646 O O . LYS A 1 85 ? 10.195 -10.098 -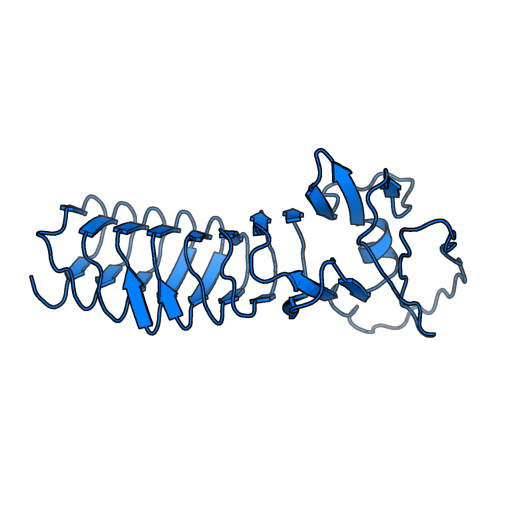32.786 1.00 34.75 85 LYS A O 1
ATOM 651 N N . ILE A 1 86 ? 10.352 -9.384 -30.659 1.00 43.31 86 ILE A N 1
ATOM 652 C CA . ILE A 1 86 ? 10.469 -7.958 -31.001 1.00 43.31 86 ILE A CA 1
ATOM 653 C C . ILE A 1 86 ? 11.912 -7.524 -30.747 1.00 43.31 86 ILE A C 1
ATOM 655 O O . ILE A 1 86 ? 12.526 -7.866 -29.735 1.00 43.31 86 ILE A O 1
ATOM 659 N N . ILE A 1 87 ? 12.481 -6.841 -31.736 1.00 38.62 87 ILE A N 1
ATOM 660 C CA . ILE A 1 87 ? 13.830 -6.280 -31.699 1.00 38.62 87 ILE A CA 1
ATOM 661 C C . ILE A 1 87 ? 13.715 -4.844 -31.191 1.00 38.62 87 ILE A C 1
ATOM 663 O O . ILE A 1 87 ? 12.869 -4.090 -31.663 1.00 38.62 87 ILE A O 1
ATOM 667 N N . SER A 1 88 ? 14.586 -4.457 -30.262 1.00 42.62 88 SER A N 1
ATOM 668 C CA . SER A 1 88 ? 14.824 -3.053 -29.934 1.00 42.62 88 SER A CA 1
ATOM 669 C C . SER A 1 88 ? 15.507 -2.372 -31.124 1.00 42.62 88 SER A C 1
ATOM 671 O O . SER A 1 88 ? 16.715 -2.546 -31.306 1.00 42.62 88 SER A O 1
ATOM 673 N N . ASP A 1 89 ? 14.760 -1.636 -31.948 1.00 35.62 89 ASP A N 1
ATOM 674 C CA . ASP A 1 89 ? 15.374 -0.841 -33.014 1.00 35.62 89 ASP A CA 1
ATOM 675 C C . ASP A 1 89 ? 16.072 0.397 -32.426 1.00 35.62 89 ASP A C 1
ATOM 677 O O . ASP A 1 89 ? 15.613 1.019 -31.465 1.00 35.62 89 ASP A O 1
ATOM 681 N N . SER A 1 90 ? 17.238 0.718 -32.973 1.00 48.28 90 SER A N 1
ATOM 682 C CA . SER A 1 90 ? 18.175 1.701 -32.445 1.00 48.28 90 SER A CA 1
ATOM 683 C C . SER A 1 90 ? 18.402 2.840 -33.433 1.00 48.28 90 SER A C 1
ATOM 685 O O . SER A 1 90 ? 19.523 3.053 -33.897 1.00 48.28 90 SER A O 1
ATOM 687 N N . SER A 1 91 ? 17.358 3.618 -33.724 1.00 37.38 91 SER A N 1
ATOM 688 C CA . SER A 1 91 ? 17.524 4.898 -34.416 1.00 37.38 91 SER A CA 1
ATOM 689 C C . SER A 1 91 ? 18.109 5.938 -33.455 1.00 37.38 91 SER A C 1
ATOM 691 O O . SER A 1 91 ? 17.396 6.546 -32.655 1.00 37.38 91 SER A O 1
ATOM 693 N N . ASN A 1 92 ? 19.425 6.133 -33.517 1.00 45.47 92 ASN A N 1
ATOM 694 C CA . ASN A 1 92 ? 20.118 7.169 -32.761 1.00 45.47 92 ASN A CA 1
ATOM 695 C C . ASN A 1 92 ? 19.808 8.554 -33.358 1.00 45.47 92 ASN A C 1
ATOM 697 O O . ASN A 1 92 ? 20.491 8.989 -34.283 1.00 45.47 92 ASN A O 1
ATOM 701 N N . ARG A 1 93 ? 18.785 9.243 -32.838 1.00 42.09 93 ARG A N 1
ATOM 702 C CA . ARG A 1 93 ? 18.640 10.696 -33.003 1.00 42.09 93 ARG A CA 1
ATOM 703 C C . ARG A 1 93 ? 19.096 11.388 -31.729 1.00 42.09 93 ARG A C 1
ATOM 705 O O . ARG A 1 93 ? 18.404 11.374 -30.717 1.00 42.09 93 ARG A O 1
ATOM 712 N N . SER A 1 94 ? 20.284 11.969 -31.810 1.00 46.06 94 SER A N 1
ATOM 713 C CA . SER A 1 94 ? 20.771 12.989 -30.891 1.00 46.06 94 SER A CA 1
ATOM 714 C C . SER A 1 94 ? 20.102 14.324 -31.229 1.00 46.06 94 SER A C 1
ATOM 716 O O . SER A 1 94 ? 20.731 15.186 -31.838 1.00 46.06 94 SER A O 1
ATOM 718 N N . ASP A 1 95 ? 18.825 14.462 -30.879 1.00 45.03 95 ASP A N 1
ATOM 719 C CA . ASP A 1 95 ? 18.191 15.775 -30.765 1.00 45.03 95 ASP A CA 1
ATOM 720 C C . ASP A 1 95 ? 18.343 16.232 -29.309 1.00 45.03 95 ASP A C 1
ATOM 722 O O . ASP A 1 95 ? 17.519 15.910 -28.449 1.00 45.03 95 ASP A O 1
ATOM 726 N N . ASP A 1 96 ? 19.436 16.952 -29.033 1.00 46.31 96 ASP A N 1
ATOM 727 C CA . ASP A 1 96 ? 19.550 17.785 -27.833 1.00 46.31 96 ASP A CA 1
ATOM 728 C C . ASP A 1 96 ? 18.533 18.925 -27.969 1.00 46.31 96 ASP A C 1
ATOM 730 O O . ASP A 1 96 ? 18.762 19.933 -28.640 1.00 46.31 96 ASP A O 1
ATOM 734 N N . SER A 1 97 ? 17.377 18.739 -27.342 1.00 47.72 97 SER A N 1
ATOM 735 C CA . SER A 1 97 ? 16.425 19.806 -27.061 1.00 47.72 97 SER A CA 1
ATOM 736 C C . SER A 1 97 ? 16.010 19.691 -25.600 1.00 47.72 97 SER A C 1
ATOM 738 O O . SER A 1 97 ? 15.751 18.586 -25.121 1.00 47.72 97 SER A O 1
ATOM 740 N N . ASP A 1 98 ? 15.984 20.826 -24.896 1.00 51.88 98 ASP A N 1
ATOM 741 C CA . ASP A 1 98 ? 15.686 20.938 -23.461 1.00 51.88 98 ASP A CA 1
ATOM 742 C C . ASP A 1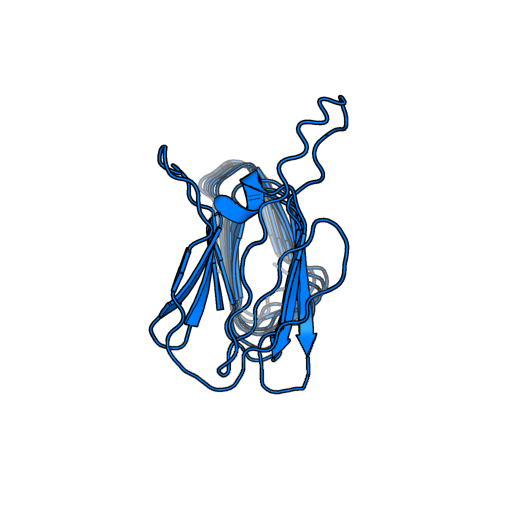 98 ? 14.199 20.679 -23.162 1.00 51.88 98 ASP A C 1
ATOM 744 O O . ASP A 1 98 ? 13.450 21.549 -22.717 1.00 51.88 98 ASP A O 1
ATOM 748 N N . GLN A 1 99 ? 13.753 19.462 -23.450 1.00 50.84 99 GLN A N 1
ATOM 749 C CA . GLN A 1 99 ? 12.423 18.964 -23.160 1.00 50.84 99 GLN A CA 1
ATOM 750 C C . GLN A 1 99 ? 12.544 18.058 -21.932 1.00 50.84 99 GLN A C 1
ATOM 752 O O . GLN A 1 99 ? 13.285 17.071 -21.962 1.00 50.84 99 GLN A O 1
ATOM 757 N N . GLU A 1 100 ? 11.871 18.415 -20.830 1.00 55.62 100 GLU A N 1
ATOM 758 C CA . GLU A 1 100 ? 11.870 17.592 -19.616 1.00 55.62 100 GLU A CA 1
ATOM 759 C C . GLU A 1 100 ? 11.466 16.162 -19.986 1.00 55.62 100 GLU A C 1
ATOM 761 O O . GLU A 1 100 ? 10.405 15.925 -20.561 1.00 55.62 100 GLU A O 1
ATOM 766 N N . ALA A 1 101 ? 12.358 15.206 -19.716 1.00 59.91 101 ALA A N 1
ATOM 767 C CA . ALA A 1 101 ? 12.142 13.831 -20.127 1.00 59.91 101 ALA A CA 1
ATOM 768 C C . ALA A 1 101 ? 10.938 13.258 -19.372 1.00 59.91 101 ALA A C 1
ATOM 770 O O . ALA A 1 101 ? 11.021 13.045 -18.159 1.00 59.91 101 ALA A O 1
ATOM 771 N N . GLU A 1 102 ? 9.857 12.991 -20.112 1.00 69.62 102 GLU A N 1
ATOM 772 C CA . GLU A 1 102 ? 8.615 12.406 -19.600 1.00 69.62 102 GLU A CA 1
ATOM 773 C C . GLU A 1 102 ? 8.902 11.253 -18.614 1.00 69.62 102 GLU A C 1
ATOM 775 O O . GLU A 1 102 ? 9.789 10.413 -18.859 1.00 69.62 102 GLU A O 1
ATOM 780 N N . PRO A 1 103 ? 8.193 11.196 -17.471 1.00 81.50 103 PRO A N 1
ATOM 781 C CA . PRO A 1 103 ? 8.417 10.159 -16.481 1.00 81.50 103 PRO A CA 1
ATOM 782 C C . PRO A 1 103 ? 8.136 8.781 -17.085 1.00 81.50 103 PRO A C 1
ATOM 784 O O . PRO A 1 103 ? 7.231 8.596 -17.897 1.00 81.50 103 PRO A O 1
ATOM 787 N N . LEU A 1 104 ? 8.907 7.780 -16.654 1.00 83.38 104 LEU A N 1
ATOM 788 C CA . LEU A 1 104 ? 8.650 6.396 -17.035 1.00 83.38 104 LEU A CA 1
ATOM 789 C C . LEU A 1 104 ? 7.243 5.999 -16.567 1.00 83.38 104 LEU A C 1
ATOM 791 O O . LEU A 1 104 ? 6.973 5.981 -15.368 1.00 83.38 104 LEU A O 1
ATOM 795 N N . SER A 1 105 ? 6.378 5.635 -17.505 1.00 87.25 105 SER A N 1
ATOM 796 C CA . SER A 1 105 ? 5.016 5.187 -17.241 1.00 87.25 105 SER A CA 1
ATOM 797 C C . SER A 1 105 ? 4.872 3.690 -17.507 1.00 87.25 105 SER A C 1
ATOM 799 O O . SER A 1 105 ? 5.375 3.166 -18.507 1.00 87.25 105 SER A O 1
ATOM 801 N N . ALA A 1 106 ? 4.194 2.990 -16.600 1.00 88.94 106 ALA A N 1
ATOM 802 C CA . ALA A 1 106 ? 3.850 1.580 -16.716 1.00 88.94 106 ALA A CA 1
ATOM 803 C C . ALA A 1 106 ? 2.339 1.383 -16.556 1.00 88.94 106 ALA A C 1
ATOM 805 O O . ALA A 1 106 ? 1.785 1.563 -15.471 1.00 88.94 106 ALA A O 1
ATOM 806 N N . GLU A 1 107 ? 1.680 0.948 -17.627 1.00 88.31 107 GLU A N 1
ATOM 807 C CA . GLU A 1 107 ? 0.267 0.571 -17.624 1.00 88.31 107 GLU A CA 1
ATOM 808 C C . GLU A 1 107 ? 0.142 -0.954 -17.601 1.00 88.31 107 GLU A C 1
ATOM 810 O O . GLU A 1 107 ? 0.685 -1.653 -18.463 1.00 88.31 107 GLU A O 1
ATOM 815 N N . LEU A 1 108 ? -0.593 -1.484 -16.623 1.00 89.81 108 LEU A N 1
ATOM 816 C CA . LEU A 1 108 ? -0.813 -2.913 -16.445 1.00 89.81 108 LEU A CA 1
ATOM 817 C C . LEU A 1 108 ? -2.294 -3.254 -16.364 1.00 89.81 108 LEU A C 1
ATOM 819 O O . LEU A 1 108 ? -3.072 -2.593 -15.675 1.00 89.81 108 LEU A O 1
ATOM 823 N N . MET A 1 109 ? -2.659 -4.370 -16.990 1.00 88.69 109 MET A N 1
ATOM 824 C CA . MET A 1 109 ? -3.956 -5.018 -16.798 1.00 88.69 109 MET A CA 1
ATOM 825 C C . MET A 1 109 ? -3.698 -6.386 -16.163 1.00 88.69 109 MET A C 1
ATOM 827 O O . MET A 1 109 ? -2.998 -7.221 -16.745 1.00 88.69 109 MET A O 1
ATOM 831 N N . LEU A 1 110 ? -4.218 -6.600 -14.951 1.00 90.50 110 LEU A N 1
ATOM 832 C CA . LEU A 1 110 ? -3.949 -7.783 -14.125 1.00 90.50 110 LEU A CA 1
ATOM 833 C C . LEU A 1 110 ? -5.256 -8.485 -13.720 1.00 90.50 110 LEU A C 1
ATOM 835 O O . LEU A 1 110 ? -6.182 -7.800 -13.276 1.00 90.50 110 LEU A O 1
ATOM 839 N N . PRO A 1 111 ? -5.342 -9.830 -13.728 1.00 89.50 111 PRO A N 1
ATOM 840 C CA . PRO A 1 111 ? -6.526 -10.545 -13.251 1.00 89.50 111 PRO A CA 1
ATOM 841 C C . PRO A 1 111 ? -6.785 -10.173 -11.789 1.00 89.50 111 PRO A C 1
ATOM 843 O O . PRO A 1 111 ? -5.838 -10.148 -11.002 1.00 89.50 111 PRO A O 1
ATOM 846 N N . ALA A 1 112 ? -8.023 -9.852 -11.400 1.00 91.44 112 ALA A N 1
ATOM 847 C CA . ALA A 1 112 ? -8.314 -9.231 -10.093 1.00 91.44 112 ALA A CA 1
ATOM 848 C C . ALA A 1 112 ? -7.795 -10.028 -8.873 1.00 91.44 112 ALA A C 1
ATOM 850 O O . ALA A 1 112 ? -7.362 -9.433 -7.886 1.00 91.44 112 ALA A O 1
ATOM 851 N N . LYS A 1 113 ? -7.775 -11.366 -8.981 1.00 93.06 113 LYS A N 1
ATOM 852 C CA . LYS A 1 113 ? -7.285 -12.314 -7.960 1.00 93.06 113 LYS A CA 1
ATOM 853 C C . LYS A 1 113 ? -5.767 -12.551 -7.972 1.00 93.06 113 LYS A C 1
ATOM 855 O O . LYS A 1 113 ? -5.265 -13.226 -7.081 1.00 93.06 113 LYS A O 1
ATOM 860 N N . LEU A 1 114 ? -5.027 -12.034 -8.958 1.00 90.88 114 LEU A N 1
ATOM 861 C CA . LEU A 1 114 ? -3.573 -12.208 -9.034 1.00 90.88 114 LEU A CA 1
ATOM 862 C C . LEU A 1 114 ? -2.889 -11.474 -7.861 1.00 90.88 114 LEU A C 1
ATOM 864 O O . LEU A 1 114 ? -3.073 -10.253 -7.762 1.00 90.88 114 LEU A O 1
ATOM 868 N N . PRO A 1 115 ? -2.069 -12.162 -7.036 1.00 94.50 115 PRO A N 1
ATOM 869 C CA . PRO A 1 115 ? -1.260 -11.528 -5.999 1.00 94.50 115 PRO A CA 1
ATOM 870 C C . PRO A 1 115 ? -0.347 -10.444 -6.571 1.00 94.50 115 PRO A C 1
ATOM 872 O O . PRO A 1 115 ? 0.287 -10.644 -7.618 1.00 94.50 115 PRO A O 1
ATOM 875 N N . LEU A 1 116 ? -0.257 -9.313 -5.879 1.00 97.25 116 LEU A N 1
ATOM 876 C CA . LEU A 1 116 ? 0.514 -8.149 -6.305 1.00 97.25 116 LEU A CA 1
ATOM 877 C C . LEU A 1 116 ? 1.493 -7.730 -5.208 1.00 97.25 116 LEU A C 1
ATOM 879 O O . LEU A 1 116 ? 1.092 -7.382 -4.102 1.00 97.25 116 LEU A O 1
ATOM 883 N N . THR A 1 117 ? 2.777 -7.715 -5.541 1.00 98.50 117 THR A N 1
ATOM 884 C CA . THR A 1 117 ? 3.831 -7.178 -4.683 1.00 98.50 117 THR A CA 1
ATOM 885 C C . THR A 1 117 ? 4.421 -5.938 -5.340 1.00 98.50 117 THR A C 1
ATOM 887 O O . THR A 1 117 ? 4.799 -5.983 -6.509 1.00 98.50 117 THR A O 1
ATOM 890 N N . ILE A 1 118 ? 4.504 -4.833 -4.601 1.00 98.50 118 ILE A N 1
ATOM 891 C CA . ILE A 1 118 ? 5.156 -3.590 -5.027 1.00 98.50 118 ILE A CA 1
ATOM 892 C C . ILE A 1 118 ? 6.170 -3.211 -3.951 1.00 98.50 118 ILE A C 1
ATOM 894 O O . ILE A 1 118 ? 5.807 -3.026 -2.793 1.00 98.50 118 ILE A O 1
ATOM 898 N N . THR A 1 119 ? 7.441 -3.059 -4.309 1.00 97.75 119 THR A N 1
ATOM 899 C CA . THR A 1 119 ? 8.495 -2.656 -3.369 1.00 97.75 119 THR A CA 1
ATOM 900 C C . THR A 1 119 ? 9.304 -1.489 -3.906 1.00 97.75 119 THR A C 1
ATOM 902 O O . THR A 1 119 ? 9.581 -1.406 -5.100 1.00 97.75 119 THR A O 1
ATOM 905 N N . GLY A 1 120 ? 9.693 -0.573 -3.018 1.00 95.50 120 GLY A N 1
ATOM 906 C CA . GLY A 1 120 ? 10.600 0.522 -3.360 1.00 95.50 120 GLY A CA 1
ATOM 907 C C . GLY A 1 120 ? 10.034 1.548 -4.348 1.00 95.50 120 GLY A C 1
ATOM 908 O O . GLY A 1 120 ? 10.833 2.262 -4.955 1.00 95.50 120 GLY A O 1
ATOM 909 N N . LEU A 1 121 ? 8.703 1.620 -4.520 1.00 97.44 121 LEU A N 1
ATOM 910 C CA . LEU A 1 121 ? 8.066 2.536 -5.474 1.00 97.44 121 LEU A CA 1
ATOM 911 C C . LEU A 1 121 ? 8.478 3.982 -5.185 1.00 97.44 121 LEU A C 1
ATOM 913 O O . LEU A 1 121 ? 8.407 4.435 -4.036 1.00 97.44 121 LEU A O 1
ATOM 917 N N . ARG A 1 122 ? 8.861 4.701 -6.239 1.00 97.38 122 ARG A N 1
ATOM 918 C CA . ARG A 1 122 ? 9.058 6.150 -6.242 1.00 97.38 122 ARG A CA 1
ATOM 919 C C . ARG A 1 122 ? 8.166 6.774 -7.317 1.00 97.38 122 ARG A C 1
ATOM 921 O O . ARG A 1 122 ? 8.118 6.267 -8.431 1.00 97.38 122 ARG A O 1
ATOM 928 N N . GLY A 1 123 ? 7.471 7.858 -6.992 1.00 96.81 123 GLY A N 1
ATOM 929 C CA . GLY A 1 123 ? 6.515 8.499 -7.900 1.00 96.81 123 GLY A CA 1
ATOM 930 C C . GLY A 1 123 ? 5.069 8.159 -7.544 1.00 96.81 123 GLY A C 1
ATOM 931 O O . GLY A 1 123 ? 4.725 8.136 -6.363 1.00 96.81 123 GLY A O 1
ATOM 932 N N . GLN A 1 124 ? 4.217 7.947 -8.545 1.00 98.06 124 GLN A N 1
ATOM 933 C CA . GLN A 1 124 ? 2.765 7.840 -8.362 1.00 98.06 124 GLN A CA 1
ATOM 934 C C . GLN A 1 124 ? 2.248 6.481 -8.834 1.00 98.06 124 GLN A C 1
ATOM 936 O O . GLN A 1 124 ? 2.567 6.048 -9.939 1.00 98.06 124 GLN A O 1
ATOM 941 N N . ALA A 1 125 ? 1.401 5.827 -8.038 1.00 98.50 125 ALA A N 1
ATOM 942 C CA . ALA A 1 125 ? 0.650 4.654 -8.478 1.00 98.50 125 ALA A CA 1
ATOM 943 C C . ALA A 1 125 ? -0.860 4.840 -8.316 1.00 98.50 125 ALA A C 1
ATOM 945 O O . ALA A 1 125 ? -1.320 5.284 -7.268 1.00 98.50 125 ALA A O 1
ATOM 946 N N . ARG A 1 126 ? -1.626 4.427 -9.329 1.00 98.81 126 ARG A N 1
ATOM 947 C CA . ARG A 1 126 ? -3.092 4.332 -9.307 1.00 98.81 126 ARG A CA 1
ATOM 948 C C . ARG A 1 126 ? -3.490 2.892 -9.594 1.00 98.81 126 ARG A C 1
ATOM 950 O O . ARG A 1 126 ? -3.139 2.339 -10.635 1.00 98.81 126 ARG A O 1
ATOM 957 N N . ILE A 1 127 ? -4.172 2.259 -8.649 1.00 98.62 127 ILE A N 1
ATOM 958 C CA . ILE A 1 127 ? -4.349 0.808 -8.596 1.00 98.62 127 ILE A CA 1
ATOM 959 C C . ILE A 1 127 ? -5.839 0.501 -8.426 1.00 98.62 127 ILE A C 1
ATOM 961 O O . ILE A 1 127 ? -6.432 0.711 -7.372 1.00 98.62 127 ILE A O 1
ATOM 965 N N . GLY A 1 128 ? -6.458 -0.008 -9.489 1.00 98.19 128 GLY A N 1
ATOM 966 C CA . GLY A 1 128 ? -7.845 -0.465 -9.497 1.00 98.19 128 GLY A CA 1
ATOM 967 C C . GLY A 1 128 ? -8.085 -1.666 -8.575 1.00 98.19 128 GLY A C 1
ATOM 968 O O . GLY A 1 128 ? -7.148 -2.288 -8.075 1.00 98.19 128 GLY A O 1
ATOM 969 N N . ALA A 1 129 ? -9.360 -2.006 -8.376 1.00 97.50 129 ALA A N 1
ATOM 970 C CA . ALA A 1 129 ? -9.809 -3.008 -7.408 1.00 97.50 129 ALA A CA 1
ATOM 971 C C . ALA A 1 129 ? -9.028 -4.340 -7.469 1.00 97.50 129 ALA A C 1
ATOM 973 O O . ALA A 1 129 ? -8.942 -4.984 -8.523 1.00 97.50 129 ALA A O 1
ATOM 974 N N . ARG A 1 130 ? -8.488 -4.768 -6.321 1.00 97.38 130 ARG A N 1
ATOM 975 C CA . ARG A 1 130 ? -7.747 -6.026 -6.144 1.00 97.38 130 ARG A CA 1
ATOM 976 C C . ARG A 1 130 ? -8.481 -6.934 -5.159 1.00 97.38 130 ARG A C 1
ATOM 978 O O . ARG A 1 130 ? -8.694 -6.567 -4.010 1.00 97.38 130 ARG A O 1
ATOM 985 N N . SER A 1 131 ? -8.827 -8.137 -5.613 1.00 96.00 131 SER A N 1
ATOM 986 C CA . SER A 1 131 ? -9.422 -9.193 -4.781 1.00 96.00 131 SER A CA 1
ATOM 987 C C . SER A 1 131 ? -8.417 -10.285 -4.394 1.00 96.00 131 SER A C 1
ATOM 989 O O . SER A 1 131 ? -8.769 -11.220 -3.687 1.00 96.00 131 SER A O 1
ATOM 991 N N . GLY A 1 132 ? -7.200 -10.236 -4.944 1.00 96.00 132 GLY A N 1
ATOM 992 C CA . GLY A 1 132 ? -6.060 -11.042 -4.506 1.00 96.00 132 GLY A CA 1
ATOM 993 C C . GLY A 1 132 ? -5.162 -10.247 -3.553 1.00 96.00 132 GLY A C 1
ATOM 994 O O . GLY A 1 132 ? -5.241 -9.016 -3.552 1.00 96.00 132 GLY A O 1
ATOM 995 N N . PRO A 1 133 ? -4.291 -10.924 -2.787 1.00 97.81 133 PRO A N 1
ATOM 996 C CA . PRO A 1 133 ? -3.490 -10.284 -1.751 1.00 97.81 133 PRO A CA 1
ATOM 997 C C . PRO A 1 133 ? -2.498 -9.263 -2.318 1.00 97.81 133 PRO A C 1
ATOM 999 O O . PRO A 1 133 ? -1.868 -9.495 -3.360 1.00 97.81 133 PRO A O 1
ATOM 1002 N N . VAL A 1 134 ? -2.334 -8.149 -1.602 1.00 98.81 134 VAL A N 1
ATOM 1003 C CA . VAL A 1 134 ? -1.429 -7.047 -1.965 1.00 98.81 134 VAL A CA 1
ATOM 1004 C C . VAL A 1 134 ? -0.373 -6.833 -0.878 1.00 98.81 134 VAL A C 1
ATOM 1006 O O . VAL A 1 134 ? -0.716 -6.637 0.279 1.00 98.81 134 VAL A O 1
ATOM 1009 N N . ASP A 1 135 ? 0.913 -6.808 -1.234 1.00 98.88 135 ASP A N 1
ATOM 1010 C CA . ASP A 1 135 ? 1.997 -6.335 -0.353 1.00 98.88 135 ASP A CA 1
ATOM 1011 C C . ASP A 1 135 ? 2.693 -5.151 -1.041 1.00 98.88 135 ASP A C 1
ATOM 1013 O O . ASP A 1 135 ? 3.408 -5.327 -2.028 1.00 98.88 135 ASP A O 1
ATOM 1017 N N . ALA A 1 136 ? 2.431 -3.930 -0.570 1.00 98.75 136 ALA A N 1
ATOM 1018 C CA . ALA A 1 136 ? 2.883 -2.693 -1.198 1.00 98.75 136 ALA A CA 1
ATOM 1019 C C . ALA A 1 136 ? 3.765 -1.866 -0.255 1.00 98.75 136 ALA A C 1
ATOM 1021 O O . ALA A 1 136 ? 3.438 -1.643 0.910 1.00 98.75 136 ALA A O 1
ATOM 1022 N N . THR A 1 137 ? 4.904 -1.391 -0.760 1.00 98.75 137 THR A N 1
ATOM 1023 C CA . THR A 1 137 ? 5.865 -0.557 -0.027 1.00 98.75 137 THR A CA 1
ATOM 1024 C C . THR A 1 137 ? 6.256 0.670 -0.840 1.00 98.75 137 THR A C 1
ATOM 1026 O O . THR A 1 137 ? 6.951 0.566 -1.855 1.00 98.75 137 THR A O 1
ATOM 1029 N N . LEU A 1 138 ? 5.828 1.832 -0.352 1.00 98.62 138 LEU A N 1
ATOM 1030 C CA . LEU A 1 138 ? 6.119 3.151 -0.896 1.00 98.62 138 LEU A CA 1
ATOM 1031 C C . LEU A 1 138 ? 7.436 3.690 -0.321 1.00 98.62 138 LEU A C 1
ATOM 1033 O O . LEU A 1 138 ? 7.582 3.849 0.897 1.00 98.62 138 LEU A O 1
ATOM 1037 N N . ALA A 1 139 ? 8.393 3.987 -1.203 1.00 98.25 139 ALA A N 1
ATOM 1038 C CA . ALA A 1 139 ? 9.632 4.670 -0.845 1.00 98.25 139 ALA A CA 1
ATOM 1039 C C . ALA A 1 139 ? 9.503 6.192 -0.999 1.00 98.25 139 ALA A C 1
ATOM 1041 O O . ALA A 1 139 ? 9.946 6.908 -0.106 1.00 98.25 139 ALA A O 1
ATOM 1042 N N . ALA A 1 140 ? 8.880 6.690 -2.072 1.00 97.94 140 ALA A N 1
ATOM 1043 C CA . ALA A 1 140 ? 8.581 8.116 -2.217 1.00 97.94 140 ALA A CA 1
ATOM 1044 C C . ALA A 1 140 ? 7.333 8.378 -3.079 1.00 97.94 140 ALA A C 1
ATOM 1046 O O . ALA A 1 140 ? 7.156 7.709 -4.092 1.00 97.94 140 ALA A O 1
ATOM 1047 N N . GLY A 1 141 ? 6.518 9.380 -2.736 1.00 98.25 141 GLY A N 1
ATOM 1048 C CA . GLY A 1 141 ? 5.396 9.845 -3.568 1.00 98.25 141 GLY A CA 1
ATOM 1049 C C . GLY A 1 141 ? 4.016 9.373 -3.095 1.00 98.25 141 GLY A C 1
ATOM 1050 O O . GLY A 1 141 ? 3.653 9.624 -1.943 1.00 98.25 141 GLY A O 1
ATOM 1051 N N . THR A 1 142 ? 3.222 8.744 -3.966 1.00 98.75 142 THR A N 1
ATOM 1052 C CA . THR A 1 142 ? 1.825 8.365 -3.677 1.00 98.75 142 THR A CA 1
ATOM 1053 C C . THR A 1 142 ? 1.436 6.976 -4.190 1.00 98.75 142 THR A C 1
ATOM 1055 O O . THR A 1 142 ? 1.914 6.507 -5.223 1.00 98.75 142 THR A O 1
ATOM 1058 N N . MET A 1 143 ? 0.514 6.323 -3.478 1.00 98.81 143 MET A N 1
ATOM 1059 C CA . MET A 1 143 ? -0.267 5.190 -3.989 1.00 98.81 143 MET A CA 1
ATOM 1060 C C . MET A 1 143 ? -1.756 5.434 -3.724 1.00 98.81 143 MET A C 1
ATOM 1062 O O . MET A 1 143 ? -2.138 5.706 -2.590 1.00 98.81 143 MET A O 1
ATOM 1066 N N . ASP A 1 144 ? -2.586 5.302 -4.750 1.00 98.88 144 ASP A N 1
ATOM 1067 C CA . ASP A 1 144 ? -4.048 5.357 -4.696 1.00 98.88 144 ASP A CA 1
ATOM 1068 C C . ASP A 1 144 ? -4.605 3.973 -5.065 1.00 98.88 144 ASP A C 1
ATOM 1070 O O . ASP A 1 144 ? -4.344 3.466 -6.158 1.00 98.88 144 ASP A O 1
ATOM 1074 N N . PHE A 1 145 ? -5.329 3.341 -4.141 1.00 98.81 145 PHE A N 1
ATOM 1075 C CA . PHE A 1 145 ? -5.971 2.041 -4.324 1.00 98.81 145 PHE A CA 1
ATOM 1076 C C . PHE A 1 145 ? -7.493 2.192 -4.324 1.00 98.81 145 PHE A C 1
ATOM 1078 O O . PHE A 1 145 ? -8.082 2.543 -3.306 1.00 98.81 145 PHE A O 1
ATOM 1085 N N . ALA A 1 146 ? -8.166 1.817 -5.411 1.00 98.62 146 ALA A N 1
ATOM 1086 C CA . ALA A 1 146 ? -9.626 1.885 -5.478 1.00 98.62 146 ALA A CA 1
ATOM 1087 C C . ALA A 1 146 ? -10.301 0.934 -4.469 1.00 98.62 146 ALA A C 1
ATOM 1089 O O . ALA A 1 146 ? -11.192 1.340 -3.724 1.00 98.62 146 ALA A O 1
ATOM 1090 N N . ALA A 1 147 ? -9.864 -0.331 -4.430 1.00 98.56 147 ALA A N 1
ATOM 1091 C CA . ALA A 1 147 ? -10.372 -1.331 -3.494 1.00 98.56 147 ALA A CA 1
ATOM 1092 C C . ALA A 1 147 ? -9.347 -2.437 -3.212 1.00 98.56 147 ALA A C 1
ATOM 1094 O O . ALA A 1 147 ? -8.651 -2.888 -4.128 1.00 98.56 147 ALA A O 1
ATOM 1095 N N . LEU A 1 148 ? -9.307 -2.904 -1.964 1.00 98.62 148 LEU A N 1
ATOM 1096 C CA . LEU A 1 148 ? -8.457 -3.988 -1.476 1.00 98.62 148 LEU A CA 1
ATOM 1097 C C . LEU A 1 148 ? -9.283 -5.007 -0.676 1.00 98.62 148 LEU A C 1
ATOM 1099 O O . LEU A 1 148 ? -10.170 -4.627 0.089 1.00 98.62 148 LEU A O 1
ATOM 1103 N N . HIS A 1 149 ? -8.961 -6.291 -0.837 1.00 97.62 149 HIS A N 1
ATOM 1104 C CA . HIS A 1 149 ? -9.214 -7.311 0.187 1.00 97.62 149 HIS A CA 1
ATOM 1105 C C . HIS A 1 149 ? -7.963 -7.379 1.087 1.00 97.62 149 HIS A C 1
ATOM 1107 O O . HIS A 1 149 ? -7.491 -6.335 1.538 1.00 97.62 149 HIS A O 1
ATOM 1113 N N . ASP A 1 150 ? -7.358 -8.554 1.272 1.00 98.50 150 ASP A N 1
ATOM 1114 C CA . ASP A 1 150 ? -6.192 -8.707 2.146 1.00 98.50 150 ASP A CA 1
ATOM 1115 C C . ASP A 1 150 ? -4.986 -7.902 1.649 1.00 98.50 150 ASP A C 1
ATOM 1117 O O . ASP A 1 150 ? -4.498 -8.089 0.526 1.00 98.50 150 ASP A O 1
ATOM 1121 N N . ALA A 1 151 ? -4.482 -7.006 2.494 1.00 98.75 151 ALA A N 1
ATOM 1122 C CA . ALA A 1 151 ? -3.426 -6.085 2.115 1.00 98.75 151 ALA A CA 1
ATOM 1123 C C . ALA A 1 151 ? -2.425 -5.811 3.237 1.00 98.75 151 ALA A C 1
ATOM 1125 O O . ALA A 1 151 ? -2.760 -5.691 4.414 1.00 98.75 151 ALA A O 1
ATOM 1126 N N . ARG A 1 152 ? -1.173 -5.617 2.828 1.00 98.94 152 ARG A N 1
ATOM 1127 C CA . ARG A 1 152 ? -0.118 -5.034 3.642 1.00 98.94 152 ARG A CA 1
ATOM 1128 C C . ARG A 1 152 ? 0.423 -3.784 2.966 1.00 98.94 152 ARG A C 1
ATOM 1130 O O . ARG A 1 152 ? 0.946 -3.857 1.855 1.00 98.94 152 ARG A O 1
ATOM 1137 N N . LEU A 1 153 ? 0.349 -2.651 3.655 1.00 98.88 153 LEU A N 1
ATOM 1138 C CA . LEU A 1 153 ? 0.727 -1.335 3.151 1.00 98.88 153 LEU A CA 1
ATOM 1139 C C . LEU A 1 153 ? 1.846 -0.747 4.015 1.00 98.88 153 LEU A C 1
ATOM 1141 O O . LEU A 1 153 ? 1.709 -0.599 5.231 1.00 98.88 153 LEU A O 1
ATOM 1145 N N . ARG A 1 154 ? 2.978 -0.397 3.396 1.00 98.88 154 ARG A N 1
ATOM 1146 C CA . ARG A 1 154 ? 4.137 0.172 4.094 1.00 98.88 154 ARG A CA 1
ATOM 1147 C C . ARG A 1 154 ? 4.585 1.498 3.485 1.00 98.88 154 ARG A C 1
ATOM 1149 O O . ARG A 1 154 ? 4.745 1.596 2.273 1.00 98.88 154 ARG A O 1
ATOM 1156 N N . VAL A 1 155 ? 4.909 2.474 4.332 1.00 98.75 155 VAL A N 1
ATOM 1157 C CA . VAL A 1 155 ? 5.638 3.696 3.937 1.00 98.75 155 VAL A CA 1
ATOM 1158 C C . VAL A 1 155 ? 7.008 3.679 4.607 1.00 98.75 155 VAL A C 1
ATOM 1160 O O . VAL A 1 155 ? 7.108 3.709 5.836 1.00 98.75 155 VAL A O 1
ATOM 1163 N N . THR A 1 156 ? 8.075 3.594 3.809 1.00 97.94 156 THR A N 1
ATOM 1164 C CA . THR A 1 156 ? 9.461 3.496 4.311 1.00 97.94 156 THR A CA 1
ATOM 1165 C C . THR A 1 156 ? 10.294 4.755 4.101 1.00 97.94 156 THR A C 1
ATOM 1167 O O . THR A 1 156 ? 11.263 4.934 4.830 1.00 97.94 156 THR A O 1
ATOM 1170 N N . GLY A 1 157 ? 9.928 5.613 3.144 1.00 96.25 157 GLY A N 1
ATOM 1171 C CA . GLY A 1 157 ? 10.526 6.940 2.950 1.00 96.25 157 GLY A CA 1
ATOM 1172 C C . GLY A 1 157 ? 9.482 8.041 3.127 1.00 96.25 157 GLY A C 1
ATOM 1173 O O . GLY A 1 157 ? 8.917 8.143 4.211 1.00 96.25 157 GLY A O 1
ATOM 1174 N N . SER A 1 158 ? 9.222 8.857 2.104 1.00 97.50 158 SER A N 1
ATOM 1175 C CA . SER A 1 158 ? 8.312 10.013 2.180 1.00 97.50 158 SER A CA 1
ATOM 1176 C C . SER A 1 158 ? 7.111 9.895 1.234 1.00 97.50 158 SER A C 1
ATOM 1178 O O . SER A 1 158 ? 7.260 10.022 0.020 1.00 97.50 158 SER A O 1
ATOM 1180 N N . GLY A 1 159 ? 5.898 9.680 1.746 1.00 97.44 159 GLY A N 1
ATOM 1181 C CA . GLY A 1 159 ? 4.732 9.581 0.861 1.00 97.44 159 GLY A CA 1
ATOM 1182 C C . GLY A 1 159 ? 3.410 9.218 1.521 1.00 97.44 159 GLY A C 1
ATOM 1183 O O . GLY A 1 159 ? 3.360 8.902 2.705 1.00 97.44 159 GLY A O 1
ATOM 1184 N N . ASN A 1 160 ? 2.331 9.252 0.739 1.00 98.69 160 ASN A N 1
ATOM 1185 C CA . ASN A 1 160 ? 0.978 8.966 1.218 1.00 98.69 160 ASN A CA 1
ATOM 1186 C C . ASN A 1 160 ? 0.360 7.763 0.491 1.00 98.69 160 ASN A C 1
ATOM 1188 O O . ASN A 1 160 ? 0.559 7.599 -0.713 1.00 98.69 160 ASN A O 1
ATOM 1192 N N . ILE A 1 161 ? -0.428 6.956 1.204 1.00 98.88 161 ILE A N 1
ATOM 1193 C CA . ILE A 1 161 ? -1.255 5.901 0.603 1.00 98.88 161 ILE A CA 1
ATOM 1194 C C . ILE A 1 161 ? -2.727 6.206 0.881 1.00 98.88 161 ILE A C 1
ATOM 1196 O O . ILE A 1 161 ? -3.111 6.454 2.023 1.00 98.88 161 ILE A O 1
ATOM 1200 N N . GLN A 1 162 ? -3.543 6.183 -0.164 1.00 98.94 162 GLN A N 1
ATOM 1201 C CA . GLN A 1 162 ? -4.994 6.317 -0.095 1.00 98.94 162 GLN A CA 1
ATOM 1202 C C . GLN A 1 162 ? -5.629 4.997 -0.531 1.00 98.94 162 GLN A C 1
ATOM 1204 O O . GLN A 1 162 ? -5.154 4.348 -1.464 1.00 98.94 162 GLN A O 1
ATOM 1209 N N . VAL A 1 163 ? -6.688 4.588 0.162 1.00 98.94 163 VAL A N 1
ATOM 1210 C CA . VAL A 1 163 ? -7.491 3.411 -0.171 1.00 98.94 163 VAL A CA 1
ATOM 1211 C C . VAL A 1 163 ? -8.961 3.810 -0.139 1.00 98.94 163 VAL A C 1
ATOM 1213 O O . VAL A 1 163 ? -9.439 4.308 0.880 1.00 98.94 163 VAL A O 1
ATOM 1216 N N . GLY A 1 164 ? -9.684 3.571 -1.233 1.00 98.88 164 GLY A N 1
ATOM 1217 C CA . GLY A 1 164 ? -11.133 3.747 -1.304 1.00 98.88 164 GLY A CA 1
ATOM 1218 C C . GLY A 1 164 ? -11.835 2.797 -0.338 1.00 98.88 164 GLY A C 1
ATOM 1219 O O . GLY A 1 164 ? -12.277 3.219 0.727 1.00 98.88 164 GLY A O 1
ATOM 1220 N N . THR A 1 165 ? -11.882 1.505 -0.675 1.00 98.81 165 THR A N 1
ATOM 1221 C CA . THR A 1 165 ? -12.477 0.474 0.198 1.00 98.81 165 THR A CA 1
ATOM 1222 C C . THR A 1 165 ? -11.470 -0.598 0.625 1.00 98.81 165 THR A C 1
ATOM 1224 O O . THR A 1 165 ? -10.752 -1.115 -0.232 1.00 98.81 165 THR A O 1
ATOM 1227 N N . ALA A 1 166 ? -11.469 -1.015 1.892 1.00 98.81 166 ALA A N 1
ATOM 1228 C CA . ALA A 1 166 ? -10.668 -2.144 2.387 1.00 98.81 166 ALA A CA 1
ATOM 1229 C C . ALA A 1 166 ? -11.534 -3.209 3.085 1.00 98.81 166 ALA A C 1
ATOM 1231 O O . ALA A 1 166 ? -12.417 -2.878 3.877 1.00 98.81 166 ALA A O 1
ATOM 1232 N N . GLN A 1 167 ? -11.277 -4.489 2.808 1.00 98.69 167 GLN A N 1
ATOM 1233 C CA . GLN A 1 167 ? -11.990 -5.639 3.381 1.00 98.69 167 GLN A CA 1
ATOM 1234 C C . GLN A 1 167 ? -11.005 -6.737 3.811 1.00 98.69 167 GLN A C 1
ATOM 1236 O O . GLN A 1 167 ? -9.869 -6.750 3.352 1.00 98.69 167 GLN A O 1
ATOM 1241 N N . GLY A 1 168 ? -11.424 -7.675 4.665 1.00 98.50 168 GLY A N 1
ATOM 1242 C CA . GLY A 1 168 ? -10.551 -8.774 5.104 1.00 98.50 168 GLY A CA 1
ATOM 1243 C C . GLY A 1 168 ? -9.474 -8.306 6.090 1.00 98.50 168 GLY A C 1
ATOM 1244 O O . GLY A 1 168 ? -9.799 -7.638 7.074 1.00 98.50 168 GLY A O 1
ATOM 1245 N N . GLN A 1 169 ? -8.209 -8.672 5.865 1.00 98.81 169 GLN A N 1
ATOM 1246 C CA . GLN A 1 169 ? -7.094 -8.318 6.758 1.00 98.81 169 GLN A CA 1
ATOM 1247 C C . GLN A 1 169 ? -6.257 -7.144 6.232 1.00 98.81 169 GLN A C 1
ATOM 1249 O O . GLN A 1 169 ? -5.859 -7.128 5.067 1.00 98.81 169 GLN A O 1
ATOM 1254 N N . LEU A 1 170 ? -5.920 -6.191 7.107 1.00 98.94 170 LEU A N 1
ATOM 1255 C CA . LEU A 1 170 ? -5.122 -5.014 6.755 1.00 98.94 170 LEU A CA 1
ATOM 1256 C C . LEU A 1 170 ? -3.964 -4.778 7.741 1.00 98.94 170 LEU A C 1
ATOM 1258 O O . LEU A 1 170 ? -4.186 -4.404 8.890 1.00 98.94 170 LEU A O 1
ATOM 1262 N N . ASP A 1 171 ? -2.728 -4.948 7.262 1.00 98.94 171 ASP A N 1
ATOM 1263 C CA . ASP A 1 171 ? -1.475 -4.615 7.965 1.00 98.94 171 ASP A CA 1
ATOM 1264 C C . ASP A 1 171 ? -0.922 -3.288 7.425 1.00 98.94 171 ASP A C 1
ATOM 1266 O O . ASP A 1 171 ? -0.567 -3.164 6.251 1.00 98.94 171 ASP A O 1
ATOM 1270 N N . ILE A 1 172 ? -0.849 -2.274 8.282 1.00 98.88 172 ILE A N 1
ATOM 1271 C CA . ILE A 1 172 ? -0.339 -0.943 7.971 1.00 98.88 172 ILE A CA 1
ATOM 1272 C C . ILE A 1 172 ? 0.913 -0.666 8.801 1.00 98.88 172 ILE A C 1
ATOM 1274 O O . ILE A 1 172 ? 0.884 -0.677 10.031 1.00 98.88 172 ILE A O 1
ATOM 1278 N N . THR A 1 173 ? 2.014 -0.304 8.137 1.00 98.88 173 THR A N 1
ATOM 1279 C CA . THR A 1 173 ? 3.258 0.099 8.809 1.00 98.88 173 THR A CA 1
ATOM 1280 C C . THR A 1 173 ? 3.868 1.369 8.200 1.00 98.88 173 THR A C 1
ATOM 1282 O O . THR A 1 173 ? 4.422 1.345 7.100 1.00 98.88 173 THR A O 1
ATOM 1285 N N . ILE A 1 174 ? 3.892 2.467 8.959 1.00 98.81 174 ILE A N 1
ATOM 1286 C CA . ILE A 1 174 ? 4.609 3.703 8.595 1.00 98.81 174 ILE A CA 1
ATOM 1287 C C . ILE A 1 174 ? 5.935 3.752 9.363 1.00 98.81 174 ILE A C 1
ATOM 1289 O O . ILE A 1 174 ? 5.948 3.925 10.581 1.00 98.81 174 ILE A O 1
ATOM 1293 N N . LYS A 1 175 ? 7.063 3.578 8.662 1.00 98.19 175 LYS A N 1
ATOM 1294 C CA . LYS A 1 175 ? 8.429 3.726 9.211 1.00 98.19 175 LYS A CA 1
ATOM 1295 C C . LYS A 1 175 ? 9.066 5.074 8.872 1.00 98.19 175 LYS A C 1
ATOM 1297 O O . LYS A 1 175 ? 9.890 5.542 9.646 1.00 98.19 175 LYS A O 1
ATOM 1302 N N . GLY A 1 176 ? 8.724 5.643 7.716 1.00 96.88 176 GLY A N 1
ATOM 1303 C CA . GLY A 1 176 ? 9.236 6.932 7.249 1.00 96.88 176 GLY A CA 1
ATOM 1304 C C . GLY A 1 176 ? 8.344 8.109 7.657 1.00 96.88 176 GLY A C 1
ATOM 1305 O O . GLY A 1 176 ? 7.776 8.108 8.745 1.00 96.88 176 GLY A O 1
ATOM 1306 N N . SER A 1 177 ? 8.207 9.101 6.778 1.00 98.19 177 SER A N 1
ATOM 1307 C CA . SER A 1 177 ? 7.280 10.227 6.940 1.00 98.19 177 SER A CA 1
ATOM 1308 C C . SER A 1 177 ? 6.108 10.079 5.970 1.00 98.19 177 SER A C 1
ATOM 1310 O O . SER A 1 177 ? 6.324 9.933 4.767 1.00 98.19 177 SER A O 1
ATOM 1312 N N . GLY A 1 178 ? 4.868 10.083 6.448 1.00 97.50 178 GLY A N 1
ATOM 1313 C CA . GLY A 1 178 ? 3.737 9.855 5.554 1.00 97.50 178 GLY A CA 1
ATOM 1314 C C . GLY A 1 178 ? 2.411 9.571 6.230 1.00 97.50 178 GLY A C 1
ATOM 1315 O O . GLY A 1 178 ? 2.346 9.356 7.437 1.00 97.50 178 GLY A O 1
ATOM 1316 N N . ASN A 1 179 ? 1.348 9.540 5.429 1.00 98.69 179 ASN A N 1
ATOM 1317 C CA . ASN A 1 179 ? -0.001 9.261 5.907 1.00 98.69 179 ASN A CA 1
ATOM 1318 C C . ASN A 1 179 ? -0.631 8.093 5.151 1.00 98.69 179 ASN A C 1
ATOM 1320 O O . ASN A 1 179 ? -0.403 7.923 3.953 1.00 98.69 179 ASN A O 1
ATOM 1324 N N . ILE A 1 180 ? -1.451 7.306 5.843 1.00 98.88 180 ILE A N 1
ATOM 1325 C CA . ILE A 1 180 ? -2.255 6.244 5.235 1.00 98.88 180 ILE A CA 1
ATOM 1326 C C . ILE A 1 180 ? -3.720 6.481 5.592 1.00 98.88 180 ILE A C 1
ATOM 1328 O O . ILE A 1 180 ? -4.065 6.586 6.768 1.00 98.88 180 ILE A O 1
ATOM 1332 N N . GLN A 1 181 ? -4.568 6.595 4.571 1.00 98.94 181 GLN A N 1
ATOM 1333 C CA . GLN A 1 181 ? -5.995 6.879 4.709 1.00 98.94 181 GLN A CA 1
ATOM 1334 C C . GLN A 1 181 ? -6.821 5.784 4.032 1.00 98.94 181 GLN A C 1
ATOM 1336 O O . GLN A 1 181 ? -6.570 5.452 2.875 1.00 98.94 181 GLN A O 1
ATOM 1341 N N . VAL A 1 182 ? -7.818 5.254 4.741 1.00 98.88 182 VAL A N 1
ATOM 1342 C CA . VAL A 1 182 ? -8.814 4.309 4.215 1.00 98.88 182 VAL A CA 1
ATOM 1343 C C . VAL A 1 182 ? -10.194 4.947 4.360 1.00 98.88 182 VAL A C 1
ATOM 1345 O O . VAL A 1 182 ? -10.550 5.370 5.461 1.00 98.88 182 VAL A O 1
ATOM 1348 N N . ALA A 1 183 ? -10.943 5.064 3.260 1.00 98.81 183 ALA A N 1
ATOM 1349 C CA . ALA A 1 183 ? -12.195 5.824 3.220 1.00 98.81 183 ALA A CA 1
ATOM 1350 C C . ALA A 1 183 ? -13.451 5.014 3.609 1.00 98.81 183 ALA A C 1
ATOM 1352 O O . ALA A 1 183 ? -14.389 5.608 4.137 1.00 98.81 183 ALA A O 1
ATOM 1353 N N . ASP A 1 184 ? -13.458 3.694 3.396 1.00 98.81 184 ASP A N 1
ATOM 1354 C CA . ASP A 1 184 ? -14.461 2.741 3.906 1.00 98.81 184 ASP A CA 1
ATOM 1355 C C . ASP A 1 184 ? -13.787 1.389 4.210 1.00 98.81 184 ASP A C 1
ATOM 1357 O O . ASP A 1 184 ? -13.226 0.744 3.322 1.00 98.81 184 ASP A O 1
ATOM 1361 N N . ALA A 1 185 ? -13.803 0.960 5.470 1.00 98.56 185 ALA A N 1
ATOM 1362 C CA . ALA A 1 185 ? -13.192 -0.281 5.932 1.00 98.56 185 ALA A CA 1
ATOM 1363 C C . ALA A 1 185 ? -14.236 -1.246 6.513 1.00 98.56 185 ALA A C 1
ATOM 1365 O O . ALA A 1 185 ? -15.097 -0.851 7.301 1.00 98.56 185 ALA A O 1
ATOM 1366 N N . ARG A 1 186 ? -14.122 -2.532 6.164 1.00 98.75 186 ARG A N 1
ATOM 1367 C CA . ARG A 1 186 ? -14.86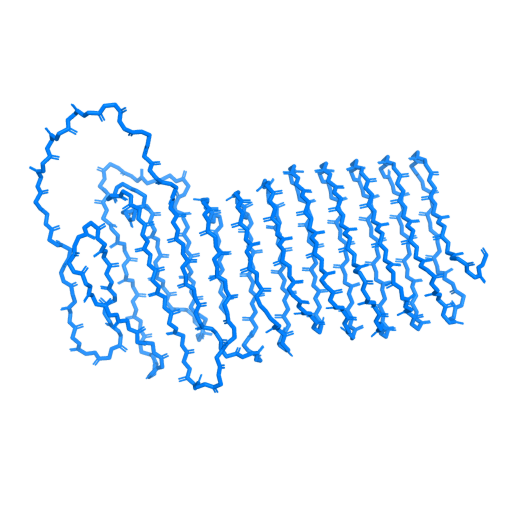1 -3.654 6.774 1.00 98.75 186 ARG A CA 1
ATOM 1368 C C . ARG A 1 186 ? -13.901 -4.813 7.013 1.00 98.75 186 ARG A C 1
ATOM 1370 O O . ARG A 1 186 ? -13.813 -5.747 6.216 1.00 98.75 186 ARG A O 1
ATOM 1377 N N . LEU A 1 187 ? -13.104 -4.683 8.066 1.00 98.88 187 LEU A N 1
ATOM 1378 C CA . LEU A 1 187 ? -11.935 -5.525 8.310 1.00 98.88 187 LEU A CA 1
ATOM 1379 C C . LEU A 1 187 ? -12.232 -6.596 9.358 1.00 98.88 187 LEU A C 1
ATOM 1381 O O . LEU A 1 187 ? -12.751 -6.284 10.424 1.00 98.88 187 LEU A O 1
ATOM 1385 N N . SER A 1 188 ? -11.816 -7.837 9.116 1.00 98.75 188 SER A N 1
ATOM 1386 C CA . SER A 1 188 ? -11.774 -8.860 10.170 1.00 98.75 188 SER A CA 1
ATOM 1387 C C . SER A 1 188 ? -10.608 -8.611 11.135 1.00 98.75 188 SER A C 1
ATOM 1389 O O . SER A 1 188 ? -10.700 -8.890 12.326 1.00 98.75 188 SER A O 1
ATOM 1391 N N . LEU A 1 189 ? -9.500 -8.054 10.629 1.00 98.81 189 LEU A N 1
ATOM 1392 C CA . LEU A 1 189 ? -8.327 -7.703 11.427 1.00 98.81 189 LEU A CA 1
ATOM 1393 C C . LEU A 1 189 ? -7.646 -6.447 10.877 1.00 98.81 189 LEU A C 1
ATOM 1395 O O . LEU A 1 189 ? -7.309 -6.383 9.693 1.00 98.81 189 LEU A O 1
ATOM 1399 N N . LEU A 1 190 ? -7.397 -5.484 11.762 1.00 98.88 190 LEU A N 1
ATOM 1400 C CA . LEU A 1 190 ? -6.564 -4.310 11.520 1.00 98.88 190 LEU A CA 1
ATOM 1401 C C . LEU A 1 190 ? -5.302 -4.371 12.392 1.00 98.88 190 LEU A C 1
ATOM 1403 O O . LEU A 1 190 ? -5.387 -4.299 13.616 1.00 98.88 190 LEU A O 1
ATOM 1407 N N . GLU A 1 191 ? -4.126 -4.409 11.773 1.00 98.94 191 GLU A N 1
ATOM 1408 C CA . GLU A 1 191 ? -2.852 -4.143 12.446 1.00 98.94 191 GLU A CA 1
ATOM 1409 C C . GLU A 1 191 ? -2.305 -2.795 11.964 1.00 98.94 191 GLU A C 1
ATOM 1411 O O . GLU A 1 191 ? -1.967 -2.643 10.795 1.00 98.94 191 GLU A O 1
ATOM 1416 N N . ALA A 1 192 ? -2.193 -1.798 12.844 1.00 98.81 192 ALA A N 1
ATOM 1417 C CA . ALA A 1 192 ? -1.716 -0.461 12.485 1.00 98.81 192 ALA A CA 1
ATOM 1418 C C . ALA A 1 192 ? -0.501 -0.056 13.327 1.00 98.81 192 ALA A C 1
ATOM 1420 O O . ALA A 1 192 ? -0.577 0.043 14.553 1.00 98.81 192 ALA A O 1
ATOM 1421 N N . GLN A 1 193 ? 0.637 0.205 12.677 1.00 98.88 193 GLN A N 1
ATOM 1422 C CA . GLN A 1 193 ? 1.900 0.532 13.341 1.00 98.88 193 GLN A CA 1
ATOM 1423 C C . GLN A 1 193 ? 2.531 1.824 12.793 1.00 98.88 193 GLN A C 1
ATOM 1425 O O . GLN A 1 193 ? 3.144 1.833 11.722 1.00 98.88 193 GLN A O 1
ATOM 1430 N N . LEU A 1 194 ? 2.464 2.909 13.571 1.00 98.75 194 LEU A N 1
ATOM 1431 C CA . LEU A 1 194 ? 3.147 4.177 13.289 1.00 98.75 194 LEU A CA 1
ATOM 1432 C C . LEU A 1 194 ? 4.479 4.232 14.053 1.00 98.75 194 LEU A C 1
ATOM 1434 O O . LEU A 1 194 ? 4.509 4.391 15.273 1.00 98.75 194 LEU A O 1
ATOM 1438 N N . LYS A 1 195 ? 5.593 4.072 13.335 1.00 98.50 195 LYS A N 1
ATOM 1439 C CA . LYS A 1 195 ? 6.971 4.064 13.868 1.00 98.50 195 LYS A CA 1
ATOM 1440 C C . LYS A 1 195 ? 7.780 5.301 13.469 1.00 98.50 195 LYS A C 1
ATOM 1442 O O . LYS A 1 195 ? 8.732 5.624 14.168 1.00 98.50 195 LYS A O 1
ATOM 1447 N N . GLY A 1 196 ? 7.415 5.952 12.366 1.00 97.88 196 GLY A N 1
ATOM 1448 C CA . GLY A 1 196 ? 8.002 7.211 11.903 1.00 97.88 196 GLY A CA 1
ATOM 1449 C C . GLY A 1 196 ? 7.114 8.421 12.210 1.00 97.88 196 GLY A C 1
ATOM 1450 O O . GLY A 1 196 ? 6.579 8.524 13.311 1.00 97.88 196 GLY A O 1
ATOM 1451 N N . VAL A 1 197 ? 6.946 9.329 11.248 1.00 98.62 197 VAL A N 1
ATOM 1452 C CA . VAL A 1 197 ? 6.157 10.564 11.407 1.00 98.62 197 VAL A CA 1
ATOM 1453 C C . VAL A 1 197 ? 4.918 10.539 10.510 1.00 98.62 197 VAL A C 1
ATOM 1455 O O . VAL A 1 197 ? 5.021 10.178 9.341 1.00 98.62 197 VAL A O 1
ATOM 1458 N N . GLY A 1 198 ? 3.763 10.958 11.028 1.00 98.38 198 GLY A N 1
ATOM 1459 C CA . GLY A 1 198 ? 2.545 11.180 10.237 1.00 98.38 198 GLY A CA 1
ATOM 1460 C C . GLY A 1 198 ? 1.303 10.527 10.837 1.00 98.38 198 GLY A C 1
ATOM 1461 O O . GLY A 1 198 ? 1.158 10.498 12.056 1.00 98.38 198 GLY A O 1
ATOM 1462 N N . SER A 1 199 ? 0.374 10.043 10.012 1.00 98.75 199 SER A N 1
ATOM 1463 C CA . SER A 1 199 ? -0.926 9.566 10.509 1.00 98.75 199 SER A CA 1
ATOM 1464 C C . SER A 1 199 ? -1.474 8.325 9.808 1.00 98.75 199 SER A C 1
ATOM 1466 O O . SER A 1 199 ? -1.226 8.081 8.628 1.00 98.75 199 SER A O 1
ATOM 1468 N N . ILE A 1 200 ? -2.252 7.538 10.548 1.00 98.88 200 ILE A N 1
ATOM 1469 C CA . ILE A 1 200 ? -3.069 6.440 10.020 1.00 98.88 200 ILE A CA 1
ATOM 1470 C C . ILE A 1 200 ? -4.527 6.778 10.339 1.00 98.88 200 ILE A C 1
ATOM 1472 O O . ILE A 1 200 ? -4.852 6.998 11.502 1.00 98.88 200 ILE A O 1
ATOM 1476 N N . HIS A 1 201 ? -5.395 6.834 9.330 1.00 98.88 201 HIS A N 1
ATOM 1477 C CA . HIS A 1 201 ? -6.812 7.171 9.490 1.00 98.88 201 HIS A CA 1
ATOM 1478 C C . HIS A 1 201 ? -7.679 6.134 8.770 1.00 98.88 201 HIS A C 1
ATOM 1480 O O . HIS A 1 201 ? -7.652 6.045 7.542 1.00 98.88 201 HIS A O 1
ATOM 1486 N N . ILE A 1 202 ? -8.439 5.352 9.535 1.00 98.88 202 ILE A N 1
ATOM 1487 C CA . ILE A 1 202 ? -9.290 4.266 9.041 1.00 98.88 202 ILE A CA 1
ATOM 1488 C C . ILE A 1 202 ? -10.752 4.628 9.302 1.00 98.88 202 ILE A C 1
ATOM 1490 O O . ILE A 1 202 ? -11.196 4.600 10.450 1.00 98.88 202 ILE A O 1
ATOM 1494 N N . LYS A 1 203 ? -11.498 4.943 8.243 1.00 98.81 203 LYS A N 1
ATOM 1495 C CA . LYS A 1 203 ? -12.954 5.099 8.326 1.00 98.81 203 LYS A CA 1
ATOM 1496 C C . LYS A 1 203 ? -13.659 3.757 8.185 1.00 98.81 203 LYS A C 1
ATOM 1498 O O . LYS A 1 203 ? -13.162 2.886 7.478 1.00 98.81 203 LYS A O 1
ATOM 1503 N N . GLY A 1 204 ? -14.815 3.590 8.819 1.00 98.06 204 GLY A N 1
ATOM 1504 C CA . GLY A 1 204 ? -15.547 2.319 8.871 1.00 98.06 204 GLY A CA 1
ATOM 1505 C C . GLY A 1 204 ? -15.219 1.461 10.101 1.00 98.06 204 GLY A C 1
ATOM 1506 O O . GLY A 1 204 ? -15.048 1.970 11.206 1.00 98.06 204 GLY A O 1
ATOM 1507 N N . GLN A 1 205 ? -15.196 0.138 9.941 1.00 98.56 205 GLN A N 1
ATOM 1508 C CA . GLN A 1 205 ? -15.191 -0.802 11.063 1.00 98.56 205 GLN A CA 1
ATOM 1509 C C . GLN A 1 205 ? -14.162 -1.927 10.915 1.00 98.56 205 GLN A C 1
ATOM 1511 O O . GLN A 1 205 ? -13.984 -2.502 9.839 1.00 98.56 205 GLN A O 1
ATOM 1516 N N . ALA A 1 206 ? -13.537 -2.285 12.038 1.00 98.75 206 ALA A N 1
ATOM 1517 C CA . ALA A 1 206 ? -12.790 -3.527 12.201 1.00 98.75 206 ALA A CA 1
ATOM 1518 C C . ALA A 1 206 ? -13.429 -4.426 13.277 1.00 98.75 206 ALA A C 1
ATOM 1520 O O . ALA A 1 206 ? -13.922 -3.937 14.295 1.00 98.75 206 ALA A O 1
ATOM 1521 N N . GLU A 1 207 ? -13.396 -5.746 13.099 1.00 98.69 207 GLU A N 1
ATOM 1522 C CA . GLU A 1 207 ? -13.791 -6.689 14.152 1.00 98.69 207 GLU A CA 1
ATOM 1523 C C . GLU A 1 207 ? -12.758 -6.682 15.287 1.00 98.69 207 GLU A C 1
ATOM 1525 O O . GLU A 1 207 ? -13.110 -6.505 16.454 1.00 98.69 207 GLU A O 1
ATOM 1530 N N . GLN A 1 208 ? -11.476 -6.813 14.928 1.00 98.81 208 GLN A N 1
ATOM 1531 C CA . GLN A 1 208 ? -10.324 -6.763 15.827 1.00 98.81 208 GLN A CA 1
ATOM 1532 C C . GLN A 1 208 ? -9.311 -5.714 15.364 1.00 98.81 208 GLN A C 1
ATOM 1534 O O . GLN A 1 208 ? -9.062 -5.566 14.166 1.00 98.81 208 GLN A O 1
ATOM 1539 N N . ALA A 1 209 ? -8.680 -5.023 16.317 1.00 98.75 209 ALA A N 1
ATOM 1540 C CA . ALA A 1 209 ? -7.627 -4.054 16.032 1.00 98.75 209 ALA A CA 1
ATOM 1541 C C . ALA A 1 209 ? -6.448 -4.154 17.012 1.00 98.75 209 ALA A C 1
ATOM 1543 O O . ALA A 1 209 ? -6.634 -4.137 18.233 1.00 98.75 209 ALA A O 1
ATOM 1544 N N . GLU A 1 210 ? -5.227 -4.172 16.474 1.00 98.88 210 GLU A N 1
ATOM 1545 C CA . GLU A 1 210 ? -3.998 -3.876 17.209 1.00 98.88 210 GLU A CA 1
ATOM 1546 C C . GLU A 1 210 ? -3.363 -2.581 16.681 1.00 98.88 210 GLU A C 1
ATOM 1548 O O . GLU A 1 210 ? -2.935 -2.490 15.530 1.00 98.88 210 GLU A O 1
ATOM 1553 N N . LEU A 1 211 ? -3.279 -1.571 17.548 1.00 98.88 211 LEU A N 1
ATOM 1554 C CA . LEU A 1 211 ? -2.854 -0.212 17.218 1.00 98.88 211 LEU A CA 1
ATOM 1555 C C . LEU A 1 211 ? -1.596 0.140 18.023 1.00 98.88 211 LEU A C 1
ATOM 1557 O O . LEU A 1 211 ? -1.615 0.167 19.255 1.00 98.88 211 LEU A O 1
ATOM 1561 N N . ARG A 1 212 ? -0.479 0.421 17.346 1.00 98.88 212 ARG A N 1
ATOM 1562 C CA . ARG A 1 212 ? 0.818 0.698 17.985 1.00 98.88 212 ARG A CA 1
ATOM 1563 C C . ARG A 1 212 ? 1.432 1.996 17.460 1.00 98.88 212 ARG A C 1
ATOM 1565 O O . ARG A 1 212 ? 1.890 2.050 16.320 1.00 98.88 212 ARG A O 1
ATOM 1572 N N . LEU A 1 213 ? 1.531 3.013 18.313 1.00 98.75 213 LEU A N 1
ATOM 1573 C CA . LEU A 1 213 ? 2.207 4.278 18.016 1.00 98.75 213 LEU A CA 1
ATOM 1574 C C . LEU A 1 213 ? 3.526 4.338 18.790 1.00 98.75 213 LEU A C 1
ATOM 1576 O O . LEU A 1 213 ? 3.540 4.394 20.016 1.00 98.75 213 LEU A O 1
ATOM 1580 N N . ARG A 1 214 ? 4.641 4.312 18.056 1.00 98.38 214 ARG A N 1
ATOM 1581 C CA . ARG A 1 214 ? 6.015 4.416 18.580 1.00 98.38 214 ARG A CA 1
ATOM 1582 C C . ARG A 1 214 ? 6.776 5.643 18.070 1.00 98.38 214 ARG A C 1
ATOM 1584 O O . ARG A 1 214 ? 7.804 5.976 18.642 1.00 98.38 214 ARG A O 1
ATOM 1591 N N . GLY A 1 215 ? 6.304 6.261 16.986 1.00 97.75 215 GLY A N 1
ATOM 1592 C CA . GLY A 1 215 ? 6.886 7.468 16.396 1.00 97.75 215 GLY A CA 1
ATOM 1593 C C . GLY A 1 215 ? 6.165 8.748 16.831 1.00 97.75 215 GLY A C 1
ATOM 1594 O O . GLY A 1 215 ? 5.816 8.889 18.001 1.00 97.75 215 GLY A O 1
ATOM 1595 N N . THR A 1 216 ? 5.910 9.658 15.888 1.00 98.62 216 THR A N 1
ATOM 1596 C CA . THR A 1 216 ? 5.225 10.937 16.145 1.00 98.62 216 THR A CA 1
ATOM 1597 C C . THR A 1 216 ? 4.007 11.107 15.239 1.00 98.62 216 THR A C 1
ATOM 1599 O O . THR A 1 216 ? 4.139 11.043 14.017 1.00 98.62 216 THR A O 1
ATOM 1602 N N . GLY A 1 217 ? 2.836 11.382 15.818 1.00 98.44 217 GLY A N 1
ATOM 1603 C CA . GLY A 1 217 ? 1.617 11.712 15.074 1.00 98.44 217 GLY A CA 1
ATOM 1604 C C . GLY A 1 217 ? 0.369 11.026 15.622 1.00 98.44 217 GLY A C 1
ATOM 1605 O O . GLY A 1 217 ? 0.113 11.115 16.820 1.00 98.44 217 GLY A O 1
ATOM 1606 N N . SER A 1 218 ? -0.439 10.377 14.782 1.00 98.75 218 SER A N 1
ATOM 1607 C CA . SER A 1 218 ? -1.716 9.807 15.245 1.00 98.75 218 SER A CA 1
ATOM 1608 C C . SER A 1 218 ? -2.167 8.529 14.536 1.00 98.75 218 SER A C 1
ATOM 1610 O O . SER A 1 218 ? -1.849 8.277 13.374 1.00 98.75 218 SER A O 1
ATOM 1612 N N . ILE A 1 219 ? -2.946 7.718 15.253 1.00 98.88 219 ILE A N 1
ATOM 1613 C CA . ILE A 1 219 ? -3.716 6.599 14.700 1.00 98.88 219 ILE A CA 1
ATOM 1614 C C . ILE A 1 219 ? -5.186 6.821 15.061 1.00 98.88 219 ILE A C 1
ATOM 1616 O O . ILE A 1 219 ? -5.518 6.915 16.240 1.00 98.88 219 ILE A O 1
ATOM 1620 N N . TYR A 1 220 ? -6.052 6.897 14.055 1.00 98.88 220 TYR A N 1
ATOM 1621 C CA . TYR A 1 220 ? -7.494 7.063 14.202 1.00 98.88 220 TYR A CA 1
ATOM 1622 C C . TYR A 1 220 ? -8.243 5.926 13.501 1.00 98.88 220 TYR A C 1
ATOM 1624 O O . TYR A 1 220 ? -7.930 5.594 12.354 1.00 98.88 220 TYR A O 1
ATOM 1632 N N . VAL A 1 221 ? -9.232 5.351 14.184 1.00 98.81 221 VAL A N 1
ATOM 1633 C CA . VAL A 1 221 ? -10.131 4.315 13.656 1.00 98.81 221 VAL A CA 1
ATOM 1634 C C . VAL A 1 221 ? -11.568 4.664 14.049 1.00 98.81 221 VAL A C 1
ATOM 1636 O O . VAL A 1 221 ? -11.833 4.865 15.230 1.00 98.81 221 VAL A O 1
ATOM 1639 N N . ASP A 1 222 ? -12.494 4.719 13.092 1.00 98.69 222 ASP A N 1
ATOM 1640 C CA . ASP A 1 222 ? -13.910 5.047 13.342 1.00 98.69 222 ASP A CA 1
ATOM 1641 C C . ASP A 1 222 ? -14.561 4.088 14.363 1.00 98.69 222 ASP A C 1
ATOM 1643 O O . ASP A 1 222 ? -15.131 4.533 15.359 1.00 98.69 222 ASP A O 1
ATOM 1647 N N . SER A 1 223 ? -14.476 2.769 14.136 1.00 98.56 223 SER A N 1
ATOM 1648 C CA . SER A 1 223 ? -15.105 1.758 14.998 1.00 98.56 223 SER A CA 1
ATOM 1649 C C . SER A 1 223 ? -14.308 0.451 15.086 1.00 98.56 223 SER A C 1
ATOM 1651 O O . SER A 1 223 ? -13.826 -0.067 14.076 1.00 98.56 223 SER A O 1
ATOM 1653 N N . VAL A 1 224 ? -14.228 -0.129 16.288 1.00 98.75 224 VAL A N 1
ATOM 1654 C CA . VAL A 1 224 ? -13.765 -1.512 16.506 1.00 98.75 224 VAL A CA 1
ATOM 1655 C C . VAL A 1 224 ? -14.778 -2.271 17.369 1.00 98.75 224 VAL A C 1
ATOM 1657 O O . VAL A 1 224 ? -15.182 -1.774 18.424 1.00 98.75 224 VAL A O 1
ATOM 1660 N N . LEU A 1 225 ? -15.202 -3.461 16.924 1.00 98.25 225 LEU A N 1
ATOM 1661 C CA . LEU A 1 225 ? -16.229 -4.266 17.607 1.00 98.25 225 LEU A CA 1
ATOM 1662 C C . LEU A 1 225 ? -15.724 -4.913 18.903 1.00 98.25 225 LEU A C 1
ATOM 1664 O O . LEU A 1 225 ? -16.434 -4.925 19.906 1.00 98.25 225 LEU A O 1
ATOM 1668 N N . GLN A 1 226 ? -14.513 -5.470 18.883 1.00 98.12 226 GLN A N 1
ATOM 1669 C CA . GLN A 1 226 ? -13.865 -6.063 20.055 1.00 98.12 226 GLN A CA 1
ATOM 1670 C C . GLN A 1 226 ? -12.921 -5.046 20.713 1.00 98.12 226 GLN A C 1
ATOM 1672 O O . GLN A 1 226 ? -12.487 -4.090 20.073 1.00 98.12 226 GLN A O 1
ATOM 1677 N N . GLN A 1 227 ? -12.582 -5.245 21.991 1.00 97.94 227 GLN A N 1
ATOM 1678 C CA . GLN A 1 227 ? -11.701 -4.322 22.715 1.00 97.94 227 GLN A CA 1
ATOM 1679 C C . GLN A 1 227 ? -10.337 -4.188 22.001 1.00 97.94 227 GLN A C 1
ATOM 1681 O O . GLN A 1 227 ? -9.616 -5.186 21.886 1.00 97.94 227 GLN A O 1
ATOM 1686 N N . PRO A 1 228 ? -9.956 -2.987 21.522 1.00 98.06 228 PRO A N 1
ATOM 1687 C CA . PRO A 1 228 ? -8.737 -2.807 20.744 1.00 98.06 228 PRO A CA 1
ATOM 1688 C C . PRO A 1 228 ? -7.491 -2.949 21.624 1.00 98.06 228 PRO A C 1
ATOM 1690 O O . PRO A 1 228 ? -7.439 -2.471 22.759 1.00 98.06 228 PRO A O 1
ATOM 1693 N N . ARG A 1 229 ? -6.437 -3.567 21.083 1.00 98.62 229 ARG A N 1
ATOM 1694 C CA . ARG A 1 229 ? -5.121 -3.624 21.736 1.00 98.62 229 ARG A CA 1
ATOM 1695 C C . ARG A 1 229 ? -4.315 -2.392 21.347 1.00 98.62 229 ARG A C 1
ATOM 1697 O O . ARG A 1 229 ? -3.797 -2.320 20.237 1.00 98.62 229 ARG A O 1
ATOM 1704 N N . THR A 1 230 ? -4.196 -1.425 22.253 1.00 98.31 230 THR A N 1
ATOM 1705 C CA . THR A 1 230 ? -3.478 -0.165 22.003 1.00 98.31 230 THR A CA 1
ATOM 1706 C C . THR A 1 230 ? -2.140 -0.103 22.738 1.00 98.31 230 THR A C 1
ATOM 1708 O O . THR A 1 230 ? -2.073 -0.393 23.930 1.00 98.31 230 THR A O 1
ATOM 1711 N N . SER A 1 231 ? -1.082 0.349 22.063 1.00 98.50 231 SER A N 1
ATOM 1712 C CA . SER A 1 231 ? 0.235 0.608 22.662 1.00 98.50 231 SER A CA 1
ATOM 1713 C C . SER A 1 231 ? 0.782 1.954 22.189 1.00 98.50 231 SER A C 1
ATOM 1715 O O . SER A 1 231 ? 1.191 2.084 21.035 1.00 98.50 231 SER A O 1
ATOM 1717 N N . LEU A 1 232 ? 0.863 2.927 23.097 1.00 98.25 232 LEU A N 1
ATOM 1718 C CA . LEU A 1 232 ? 1.474 4.236 22.864 1.00 98.25 232 LEU A CA 1
ATOM 1719 C C . LEU A 1 232 ? 2.831 4.311 23.580 1.00 98.25 232 LEU A C 1
ATOM 1721 O O . LEU A 1 232 ? 2.899 4.204 24.800 1.00 98.25 232 LEU A O 1
ATOM 1725 N N . SER A 1 233 ? 3.911 4.481 22.818 1.00 97.31 233 SER A N 1
ATOM 1726 C CA . SER A 1 233 ? 5.279 4.687 23.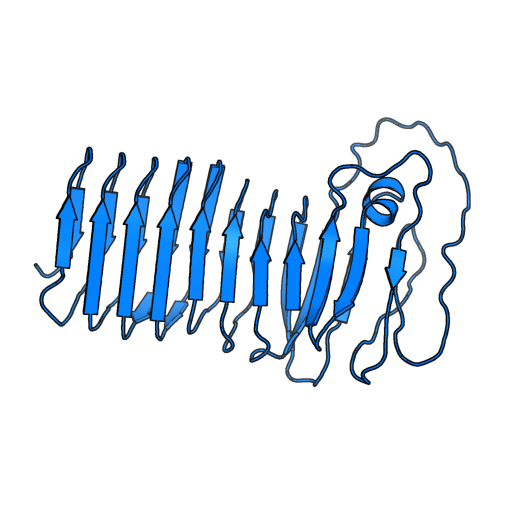322 1.00 97.31 233 SER A CA 1
ATOM 1727 C C . SER A 1 233 ? 6.028 5.792 22.561 1.00 97.31 233 SER A C 1
ATOM 1729 O O . SER A 1 233 ? 7.257 5.810 22.550 1.00 97.31 233 SER A O 1
ATOM 1731 N N . GLY A 1 234 ? 5.287 6.644 21.852 1.00 96.06 234 GLY A N 1
ATOM 1732 C CA . GLY A 1 234 ? 5.781 7.775 21.069 1.00 96.06 234 GLY A CA 1
ATOM 1733 C C . GLY A 1 234 ? 5.016 9.055 21.415 1.00 96.06 234 GLY A C 1
ATOM 1734 O O . GLY A 1 234 ? 4.362 9.123 22.454 1.00 96.06 234 GLY A O 1
ATOM 1735 N N . VAL A 1 235 ? 5.069 10.062 20.543 1.00 98.00 235 VAL A N 1
ATOM 1736 C CA . VAL A 1 235 ? 4.417 11.364 20.765 1.00 98.00 235 VAL A CA 1
ATOM 1737 C C . VAL A 1 235 ? 3.143 11.479 19.930 1.00 98.00 235 VAL A C 1
ATOM 1739 O O . VAL A 1 235 ? 3.197 11.433 18.702 1.00 98.00 235 VAL A O 1
ATOM 1742 N N . GLY A 1 236 ? 2.002 11.679 20.591 1.00 97.88 236 GLY A N 1
ATOM 1743 C CA . GLY A 1 236 ? 0.707 11.908 19.947 1.00 97.88 236 GLY A CA 1
ATOM 1744 C C . GLY A 1 236 ? -0.392 10.993 20.485 1.00 97.88 236 GLY A C 1
ATOM 1745 O O . GLY A 1 236 ? -0.402 10.705 21.680 1.00 97.88 236 GLY A O 1
ATOM 1746 N N . SER A 1 237 ? -1.328 10.563 19.634 1.00 98.56 237 SER A N 1
ATOM 1747 C CA . SER A 1 237 ? -2.560 9.886 20.074 1.00 98.56 237 SER A CA 1
ATOM 1748 C C . SER A 1 237 ? -2.914 8.617 19.294 1.00 98.56 237 SER A C 1
ATOM 1750 O O . SER A 1 237 ? -2.648 8.478 18.100 1.00 98.56 237 SER A O 1
ATOM 1752 N N . ILE A 1 238 ? -3.576 7.692 19.988 1.00 98.75 238 ILE A N 1
ATOM 1753 C CA . ILE A 1 238 ? -4.358 6.610 19.387 1.00 98.75 238 ILE A CA 1
ATOM 1754 C C . ILE A 1 238 ? -5.809 6.860 19.803 1.00 98.75 238 ILE A C 1
ATOM 1756 O O . ILE A 1 238 ? -6.076 7.044 20.988 1.00 98.75 238 ILE A O 1
ATOM 1760 N N . THR A 1 239 ? -6.727 6.894 18.844 1.00 98.75 239 THR A N 1
ATOM 1761 C CA . THR A 1 239 ? -8.149 7.174 19.072 1.00 98.75 239 THR A CA 1
ATOM 1762 C C . THR A 1 239 ? -8.990 6.159 18.311 1.00 98.75 239 THR A C 1
ATOM 1764 O O . THR A 1 239 ? -8.762 5.932 17.122 1.00 98.75 239 THR A O 1
ATOM 1767 N N . VAL A 1 240 ? -9.967 5.563 18.991 1.00 98.56 240 VAL A N 1
ATOM 1768 C CA . VAL A 1 240 ? -10.964 4.678 18.383 1.00 98.56 240 VAL A CA 1
ATOM 1769 C C . VAL A 1 240 ? -12.337 5.260 18.696 1.00 98.56 240 VAL A C 1
ATOM 1771 O O . VAL A 1 240 ? -12.625 5.511 19.857 1.00 98.56 240 VAL A O 1
ATOM 1774 N N . GLY A 1 241 ? -13.166 5.533 17.689 1.00 97.94 241 GLY A N 1
ATOM 1775 C CA . GLY A 1 241 ? -14.350 6.389 17.850 1.00 97.94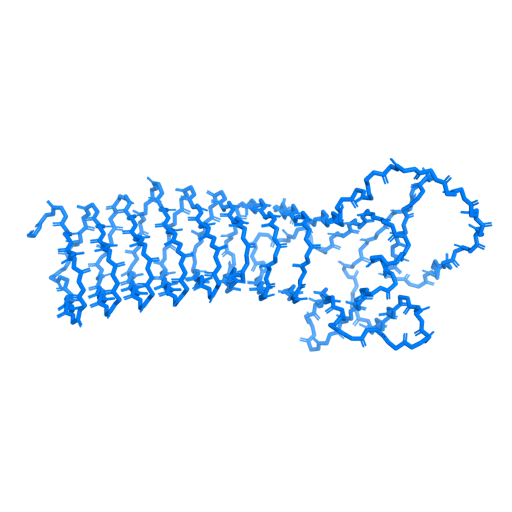 241 GLY A CA 1
ATOM 1776 C C . GLY A 1 241 ? -15.431 5.871 18.809 1.00 97.94 241 GLY A C 1
ATOM 1777 O O . GLY A 1 241 ? -16.259 6.660 19.258 1.00 97.94 241 GLY A O 1
ATOM 1778 N N . ASN A 1 242 ? -15.421 4.576 19.140 1.00 97.12 242 ASN A N 1
ATOM 1779 C CA . ASN A 1 242 ? -16.366 3.934 20.059 1.00 97.12 242 ASN A CA 1
ATOM 1780 C C . ASN A 1 242 ? -15.744 3.401 21.370 1.00 97.12 242 ASN A C 1
ATOM 1782 O O . ASN A 1 242 ? -16.371 2.549 22.002 1.00 97.12 242 ASN A O 1
ATOM 1786 N N . TRP A 1 243 ? -14.546 3.864 21.758 1.00 93.00 243 TRP A N 1
ATOM 1787 C CA . TRP A 1 243 ? -13.818 3.440 22.969 1.00 93.00 243 TRP A CA 1
ATOM 1788 C C . TRP A 1 243 ? -13.173 4.613 23.723 1.00 93.00 243 TRP A C 1
ATOM 1790 O O . TRP A 1 243 ? -12.811 5.614 23.068 1.00 93.00 243 TRP A O 1
#

Secondary structure (DSSP, 8-state):
-EEES-EEEEEEEEESSSSEEEEEES-HHHHHTEEEEEETTEEEEEE-SS--SS---EEE----S-EE----SSS-----BSS-PPP-----------------EEEEEEETTS-EEEEEEEEEEEE--B-S-EEEEEEEEEEEEEEESSEEEEEEEEEEEEEEEEEEEEEEEE-SEEEEEEEEEEEEEEEEEE-SEEEEEEEEEEEEEEEEE-SEEEEEEEEESSPPEEEE-SEEEEEETT-

Sequence (243 aa):
MSIENFSGELLITSQPEPGIRLKLTGSKRQLDDLDITTRNGVLHLRMQQNPGTSRSTRINTLTNSSVMAFASNGSTTHLIINGQKIISDSSNRSDDSDQEAEPLSAELMLPAKLPLTITGLRGQARIGARSGPVDATLAAGTMDFAALHDARLRVTGSGNIQVGTAQGQLDITIKGSGNIQVADARLSLLEAQLKGVGSIHIKGQAEQAELRLRGTGSIYVDSVLQQPRTSLSGVGSITVGNW